Protein AF-A0A1B1AD50-F1 (afdb_monomer_lite)

Radius of gyration: 30.32 Å; chains: 1; bounding box: 80×47×84 Å

Sequence (295 aa):
MTKPLVPLLALLFVAFGATATLSARAQLAPPDAASAQSEPSETRRFRGVYVHGWEARLFVEAGRENEPPSWVSMTSAARASLEQVLPSAFEPGEGFRVVVEFDGRRSPPGRYGHLNAYTHSVLIERLISARLESRPTAFCDAEASVVWRGANDRTYTVSASTTGPTCAHSVALLIVRNASGEIVWTDAMPTAHVMGLNTPATRTPMTAALQEWIGYGARGETTRELPPWPHEQEPPESAGGFEFAPESWINRETYLEMRARAEPMFCYVQGMESLACLVENGNRLEKIGVQAFAG

Foldseek 3Di:
DDDDDDDDDDDDDDDDDDDDPDPDPPPPDPPPPPPPFPDWDPWDKFWFKFKDWLFAGWTDTPVRNVDFTAGEDEDPQQVVVQVVQDDPDDDHGDMWIKGWMATWTKGQQFFDGPVSPGRIHIYGYGTPDIHTPPLPQFFFFAKEWDWAQFPPRWIKIWIWTWGDSGLQAIKIKIFIATPVRDTQDIDIDGLCFFPQSNPDGGRVSNNVSRHVQQVVQRPFAFLLQFADDPDQVDFRADPVRKGWFFDPPDGNVNSVVRSVVRGTKGWGGPGNFKIFIWGDDPRHIDTGTITGHDD

pLDDT: mean 85.09, std 17.62, range [39.47, 98.62]

Organism: NCBI:txid1759059

Structure (mmCIF, N/CA/C/O backbone):
data_AF-A0A1B1AD50-F1
#
_entry.id   AF-A0A1B1AD50-F1
#
loop_
_atom_site.group_PDB
_atom_site.id
_atom_site.type_symbol
_atom_site.label_atom_id
_atom_site.label_alt_id
_atom_site.label_comp_id
_atom_site.label_asym_id
_atom_site.label_entity_id
_atom_site.label_seq_id
_atom_site.pdbx_PDB_ins_code
_atom_site.Cartn_x
_atom_site.Cartn_y
_atom_site.Cartn_z
_atom_site.occupancy
_atom_site.B_iso_or_equiv
_atom_site.auth_seq_id
_atom_site.auth_comp_id
_atom_site.auth_asym_id
_atom_site.auth_atom_id
_atom_site.pdbx_PDB_model_num
ATOM 1 N N . MET A 1 1 ? 24.959 12.732 52.961 1.00 41.25 1 MET A N 1
ATOM 2 C CA . MET A 1 1 ? 25.513 11.660 53.820 1.00 41.25 1 MET A CA 1
ATOM 3 C C . MET A 1 1 ? 24.465 10.555 53.829 1.00 41.25 1 MET A C 1
ATOM 5 O O . MET A 1 1 ? 23.346 10.877 54.176 1.00 41.25 1 MET A O 1
ATOM 9 N N . THR A 1 2 ? 24.614 9.321 53.359 1.00 48.31 2 THR A N 1
ATOM 10 C CA . THR A 1 2 ? 25.737 8.476 52.918 1.00 48.31 2 THR A CA 1
ATOM 11 C C . THR A 1 2 ? 25.092 7.301 52.155 1.00 48.31 2 THR A C 1
ATOM 13 O O . THR A 1 2 ? 24.105 6.747 52.629 1.00 48.31 2 THR A O 1
ATOM 16 N N . LYS A 1 3 ? 25.613 6.948 50.969 1.00 46.09 3 LYS A N 1
ATOM 17 C CA . LYS A 1 3 ? 25.265 5.723 50.214 1.00 46.09 3 LYS A CA 1
ATOM 18 C C . LYS A 1 3 ? 25.973 4.512 50.847 1.00 46.09 3 LYS A C 1
ATOM 20 O O . LYS A 1 3 ? 27.107 4.700 51.291 1.00 46.09 3 LYS A O 1
ATOM 25 N N . PRO A 1 4 ? 25.424 3.284 50.804 1.00 61.50 4 PRO A N 1
ATOM 26 C CA . PRO A 1 4 ? 26.225 2.089 51.017 1.00 61.50 4 PRO A CA 1
ATOM 27 C C . PRO A 1 4 ? 26.794 1.560 49.690 1.00 61.50 4 PRO A C 1
ATOM 29 O O . PRO A 1 4 ? 26.110 1.498 48.668 1.00 61.50 4 PRO A O 1
ATOM 32 N N . LEU A 1 5 ? 28.083 1.219 49.744 1.00 51.59 5 LEU A N 1
ATOM 33 C CA . LEU A 1 5 ? 28.846 0.489 48.737 1.00 51.59 5 LEU A CA 1
ATOM 34 C C . LEU A 1 5 ? 28.440 -0.994 48.720 1.00 51.59 5 LEU A C 1
ATOM 36 O O . LEU A 1 5 ? 28.234 -1.593 49.773 1.00 51.59 5 LEU A O 1
ATOM 40 N N . VAL A 1 6 ? 28.437 -1.596 47.530 1.00 48.47 6 VAL A N 1
ATOM 41 C CA . VAL A 1 6 ? 28.450 -3.054 47.323 1.00 48.47 6 VAL A CA 1
ATOM 42 C C . VAL A 1 6 ? 29.882 -3.464 46.942 1.00 48.47 6 VAL A C 1
ATOM 44 O O . VAL A 1 6 ? 30.502 -2.749 46.149 1.00 48.47 6 VAL A O 1
ATOM 47 N N . PRO A 1 7 ? 30.445 -4.557 47.497 1.00 59.84 7 PRO A N 1
ATOM 48 C CA . PRO A 1 7 ? 31.838 -4.917 47.277 1.00 59.84 7 PRO A CA 1
ATOM 49 C C . PRO A 1 7 ? 32.055 -5.725 45.990 1.00 59.84 7 PRO A C 1
ATOM 51 O O . PRO A 1 7 ? 31.232 -6.538 45.573 1.00 59.84 7 PRO A O 1
ATOM 54 N N . LEU A 1 8 ? 33.230 -5.484 45.411 1.00 46.00 8 LEU A N 1
ATOM 55 C CA . LEU A 1 8 ? 33.879 -6.210 44.324 1.00 46.00 8 LEU A CA 1
ATOM 56 C C . LEU A 1 8 ? 34.185 -7.655 44.764 1.00 46.00 8 LEU A C 1
ATOM 58 O O . LEU A 1 8 ? 34.897 -7.852 45.749 1.00 46.00 8 LEU A O 1
ATOM 62 N N . LEU A 1 9 ? 33.706 -8.656 44.022 1.00 43.72 9 LEU A N 1
ATOM 63 C CA . LEU A 1 9 ? 34.144 -10.044 44.179 1.00 43.72 9 LEU A CA 1
ATOM 64 C C . LEU A 1 9 ? 35.190 -10.356 43.099 1.00 43.72 9 LEU A C 1
ATOM 66 O O . LEU A 1 9 ? 34.876 -10.424 41.913 1.00 43.72 9 LEU A O 1
ATOM 70 N N . ALA A 1 10 ? 36.442 -10.513 43.526 1.00 44.72 10 ALA A N 1
ATOM 71 C CA . ALA A 1 10 ? 37.531 -11.038 42.715 1.00 44.72 10 ALA A CA 1
ATOM 72 C C . ALA A 1 10 ? 37.436 -12.570 42.679 1.00 44.72 10 ALA A C 1
ATOM 74 O O . ALA A 1 10 ? 37.380 -13.206 43.732 1.00 44.72 10 ALA A O 1
ATOM 75 N N . LEU A 1 11 ? 37.436 -13.161 41.483 1.00 45.34 11 LEU A N 1
ATOM 76 C CA . LEU A 1 11 ? 37.479 -14.610 41.301 1.00 45.34 11 LEU A CA 1
ATOM 77 C C . LEU A 1 11 ? 38.789 -15.014 40.624 1.00 45.34 11 LEU A C 1
ATOM 79 O O . LEU A 1 11 ? 39.179 -14.478 39.588 1.00 45.34 11 LEU A O 1
ATOM 83 N N . LEU A 1 12 ? 39.464 -15.934 41.311 1.00 45.41 12 LEU A N 1
ATOM 84 C CA . LEU A 1 12 ? 40.770 -16.508 41.028 1.00 45.41 12 LEU A CA 1
ATOM 85 C C . LEU A 1 12 ? 40.838 -17.193 39.658 1.00 45.41 12 LEU A C 1
ATOM 87 O O . LEU A 1 12 ? 39.971 -17.983 39.289 1.00 45.41 12 LEU A O 1
ATOM 91 N N . PHE A 1 13 ? 41.968 -16.971 38.989 1.00 39.47 13 PHE A N 1
ATOM 92 C CA . PHE A 1 13 ? 42.495 -17.806 37.917 1.00 39.47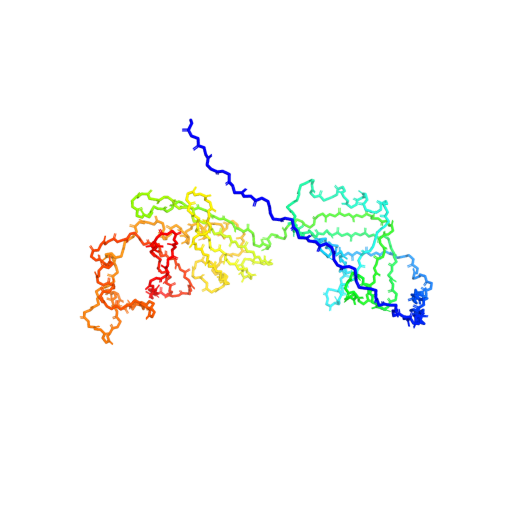 13 PHE A CA 1
ATOM 93 C C . PHE A 1 13 ? 42.858 -19.201 38.449 1.00 39.47 13 PHE A C 1
ATOM 95 O O . PHE A 1 13 ? 43.683 -19.325 39.353 1.00 39.47 13 PHE A O 1
ATOM 102 N N . VAL A 1 14 ? 42.317 -20.248 37.825 1.00 49.88 14 VAL A N 1
ATOM 103 C CA . VAL A 1 14 ? 42.870 -21.606 37.888 1.00 49.88 14 VAL A CA 1
ATOM 104 C C . VAL A 1 14 ? 43.243 -22.013 36.469 1.00 49.88 14 VAL A C 1
ATOM 106 O O . VAL A 1 14 ? 42.391 -22.138 35.593 1.00 49.88 14 VAL A O 1
ATOM 109 N N . ALA A 1 15 ? 44.544 -22.185 36.253 1.00 47.56 15 ALA A N 1
ATOM 110 C CA . ALA A 1 15 ? 45.114 -22.742 35.041 1.00 47.56 15 ALA A CA 1
ATOM 111 C C . ALA A 1 15 ? 45.009 -24.273 35.085 1.00 47.56 15 ALA A C 1
ATOM 113 O O . ALA A 1 15 ? 45.538 -24.901 35.999 1.00 47.56 15 ALA A O 1
ATOM 114 N N . PHE A 1 16 ? 44.383 -24.870 34.072 1.00 45.28 16 PHE A N 1
ATOM 115 C CA . PHE A 1 16 ? 44.577 -26.277 33.735 1.00 45.28 16 PHE A CA 1
ATOM 116 C C . PHE A 1 16 ? 44.964 -26.378 32.265 1.00 45.28 16 PHE A C 1
ATOM 118 O O . PHE A 1 16 ? 44.212 -25.994 31.371 1.00 45.28 16 PHE A O 1
ATOM 125 N N . GLY A 1 17 ? 46.185 -26.861 32.045 1.00 48.12 17 GLY A N 1
ATOM 126 C CA . GLY A 1 17 ? 46.698 -27.209 30.735 1.00 48.12 17 GLY A CA 1
ATOM 127 C C . GLY A 1 17 ? 46.103 -28.525 30.249 1.00 48.12 17 GLY A C 1
ATOM 128 O O . GLY A 1 17 ? 46.042 -29.504 30.988 1.00 48.12 17 GLY A O 1
ATOM 129 N N . ALA A 1 18 ? 45.722 -28.545 28.977 1.00 44.97 18 ALA A N 1
ATOM 130 C CA . ALA A 1 18 ? 45.551 -29.759 28.201 1.00 44.97 18 ALA A CA 1
ATOM 131 C C . ALA A 1 18 ? 46.117 -29.495 26.800 1.00 44.97 18 ALA A C 1
ATOM 133 O O . ALA A 1 18 ? 45.541 -28.771 25.991 1.00 44.97 18 ALA A O 1
ATOM 134 N N . THR A 1 19 ? 47.299 -30.044 26.544 1.00 47.81 19 THR A N 1
ATOM 135 C CA . THR A 1 19 ? 47.953 -30.093 25.238 1.00 47.81 19 THR A CA 1
ATOM 136 C C . THR A 1 19 ? 47.237 -31.119 24.362 1.00 47.81 19 THR A C 1
ATOM 138 O O . THR A 1 19 ? 47.515 -32.313 24.432 1.00 47.81 19 THR A O 1
ATOM 141 N N . ALA A 1 20 ? 46.312 -30.653 23.523 1.00 46.50 20 ALA A N 1
ATOM 142 C CA . ALA A 1 20 ? 45.754 -31.438 22.428 1.00 46.50 20 ALA A CA 1
ATOM 143 C C . ALA A 1 20 ? 46.511 -31.110 21.132 1.00 46.50 20 ALA A C 1
ATOM 145 O O . ALA A 1 20 ? 46.364 -30.036 20.551 1.00 46.50 20 ALA A O 1
ATOM 146 N N . THR A 1 21 ? 47.343 -32.044 20.680 1.00 48.22 21 THR A N 1
ATOM 147 C CA . THR A 1 21 ? 47.982 -32.036 19.362 1.00 48.22 21 THR A CA 1
ATOM 148 C C . THR A 1 21 ? 46.946 -32.358 18.282 1.00 48.22 21 THR A C 1
ATOM 150 O O . THR A 1 21 ? 46.746 -33.507 17.896 1.00 48.22 21 THR A O 1
ATOM 153 N N . LEU A 1 22 ? 46.271 -31.325 17.776 1.00 45.56 22 LEU A N 1
ATOM 154 C CA . LEU A 1 22 ? 45.456 -31.407 16.564 1.00 45.56 22 LEU A CA 1
ATOM 155 C C . LEU A 1 22 ? 46.371 -31.371 15.333 1.00 45.56 22 LEU A C 1
ATOM 157 O O . LEU A 1 22 ? 46.899 -30.332 14.945 1.00 45.56 22 LEU A O 1
ATOM 161 N N . SER A 1 23 ? 46.554 -32.541 14.722 1.00 49.69 23 SER A N 1
ATOM 162 C CA . SER A 1 23 ? 47.137 -32.696 13.390 1.00 49.69 23 SER A CA 1
ATOM 163 C C . SER A 1 23 ? 46.163 -32.134 12.350 1.00 49.69 23 SER A C 1
ATOM 165 O O . SER A 1 23 ? 45.283 -32.832 11.846 1.00 49.69 23 SER A O 1
ATOM 167 N N . ALA A 1 24 ? 46.289 -30.842 12.056 1.00 44.38 24 ALA A N 1
ATOM 168 C CA . ALA A 1 24 ? 45.605 -30.206 10.943 1.00 44.38 24 ALA A CA 1
ATOM 169 C C . ALA A 1 24 ? 46.325 -30.584 9.640 1.00 44.38 24 ALA A C 1
ATOM 171 O O . ALA A 1 24 ? 47.216 -29.879 9.165 1.00 44.38 24 ALA A O 1
ATOM 172 N N . ARG A 1 25 ? 45.925 -31.704 9.026 1.00 42.88 25 ARG A N 1
ATOM 173 C CA . ARG A 1 25 ? 46.043 -31.829 7.570 1.00 42.88 25 ARG A CA 1
ATOM 174 C C . ARG A 1 25 ? 45.131 -30.761 6.980 1.00 42.88 25 ARG A C 1
ATOM 176 O O . ARG A 1 25 ? 43.922 -30.946 6.908 1.00 42.88 25 ARG A O 1
ATOM 183 N N . ALA A 1 26 ? 45.720 -29.637 6.591 1.00 43.50 26 ALA A N 1
ATOM 184 C CA . ALA A 1 26 ? 45.094 -28.704 5.677 1.00 43.50 26 ALA A CA 1
ATOM 185 C C . ALA A 1 26 ? 44.785 -29.471 4.383 1.00 43.50 26 ALA A C 1
ATOM 187 O O . ALA A 1 26 ? 45.655 -29.672 3.536 1.00 43.50 26 ALA A O 1
ATOM 188 N N . GLN A 1 27 ? 43.549 -29.950 4.248 1.00 45.41 27 GLN A N 1
ATOM 189 C CA . GLN A 1 27 ? 42.964 -30.145 2.933 1.00 45.41 27 GLN A CA 1
ATOM 190 C C . GLN A 1 27 ? 42.896 -28.752 2.326 1.00 45.41 27 GLN A C 1
ATOM 192 O O . GLN A 1 27 ? 42.017 -27.958 2.654 1.00 45.41 27 GLN A O 1
ATOM 197 N N . LEU A 1 28 ? 43.902 -28.444 1.507 1.00 39.88 28 LEU A N 1
ATOM 198 C CA . LEU A 1 28 ? 43.820 -27.400 0.503 1.00 39.88 28 LEU A CA 1
ATOM 199 C C . LEU A 1 28 ? 42.453 -27.557 -0.158 1.00 39.88 28 LEU A C 1
ATOM 201 O O . LEU A 1 28 ? 42.190 -28.567 -0.818 1.00 39.88 28 LEU A O 1
ATOM 205 N N . ALA A 1 29 ? 41.572 -26.585 0.085 1.00 45.00 29 ALA A N 1
ATOM 206 C CA . ALA A 1 29 ? 40.421 -26.391 -0.770 1.00 45.00 29 ALA A CA 1
ATOM 207 C C . ALA A 1 29 ? 40.951 -26.386 -2.211 1.00 45.00 29 ALA A C 1
ATOM 209 O O . ALA A 1 29 ? 42.022 -25.806 -2.447 1.00 45.00 29 ALA A O 1
ATOM 210 N N . PRO A 1 30 ? 40.282 -27.073 -3.154 1.00 42.19 30 PRO A N 1
ATOM 211 C CA . PRO A 1 30 ? 40.675 -26.977 -4.547 1.00 42.19 30 PRO A CA 1
ATOM 212 C C . PRO A 1 30 ? 40.775 -25.484 -4.875 1.00 42.19 30 PRO A C 1
ATOM 214 O O . PRO A 1 30 ? 39.875 -24.738 -4.475 1.00 42.19 30 PRO A O 1
ATOM 217 N N . PRO A 1 31 ? 41.881 -25.029 -5.497 1.00 42.09 31 PRO A N 1
ATOM 218 C CA . PRO A 1 31 ? 41.982 -23.644 -5.921 1.00 42.09 31 PRO A CA 1
ATOM 219 C C . PRO A 1 31 ? 40.708 -23.335 -6.683 1.00 42.09 31 PRO A C 1
ATOM 221 O O . PRO A 1 31 ? 40.285 -24.174 -7.487 1.00 42.09 31 PRO A O 1
ATOM 224 N N . ASP A 1 32 ? 40.097 -22.191 -6.365 1.00 42.47 32 ASP A N 1
ATOM 225 C CA . ASP A 1 32 ? 39.001 -21.620 -7.125 1.00 42.47 32 ASP A CA 1
ATOM 226 C C . ASP A 1 32 ? 39.255 -21.950 -8.584 1.00 42.47 32 ASP A C 1
ATOM 228 O O . ASP A 1 32 ? 40.178 -21.424 -9.215 1.00 42.47 32 ASP A O 1
ATOM 232 N N . ALA A 1 33 ? 38.462 -22.887 -9.102 1.00 42.47 33 ALA A N 1
ATOM 233 C CA . ALA A 1 33 ? 38.297 -23.018 -10.519 1.00 42.47 33 ALA A CA 1
ATOM 234 C C . ALA A 1 33 ? 37.575 -21.728 -10.898 1.00 42.47 33 ALA A C 1
ATOM 236 O O . ALA A 1 33 ? 36.352 -21.684 -11.021 1.00 42.47 33 ALA A O 1
ATOM 237 N N . ALA A 1 34 ? 38.361 -20.656 -11.034 1.00 45.94 34 ALA A N 1
ATOM 238 C CA . ALA A 1 34 ? 38.213 -19.689 -12.085 1.00 45.94 34 ALA A CA 1
ATOM 239 C C . ALA A 1 34 ? 37.927 -20.537 -13.313 1.00 45.94 34 ALA A C 1
ATOM 241 O O . ALA A 1 34 ? 38.824 -21.115 -13.928 1.00 45.94 34 ALA A O 1
ATOM 242 N N . SER A 1 35 ? 36.628 -20.738 -13.534 1.00 47.41 35 SER A N 1
ATOM 243 C CA . SER A 1 35 ? 36.071 -21.328 -14.724 1.00 47.41 35 SER A CA 1
ATOM 244 C C . SER A 1 35 ? 36.890 -20.718 -15.840 1.00 47.41 35 SER A C 1
ATOM 246 O O . SER A 1 35 ? 36.921 -19.491 -15.952 1.00 47.41 35 SER A O 1
ATOM 248 N N . ALA A 1 36 ? 37.637 -21.545 -16.567 1.00 47.78 36 ALA A N 1
ATOM 249 C CA . ALA A 1 36 ? 38.305 -21.133 -17.782 1.00 47.78 36 ALA A CA 1
ATOM 250 C C . ALA A 1 36 ? 37.182 -20.687 -18.722 1.00 47.78 36 ALA A C 1
ATOM 252 O O . ALA A 1 36 ? 36.566 -21.484 -19.424 1.00 47.78 36 ALA A O 1
ATOM 253 N N . GLN A 1 37 ? 36.796 -19.422 -18.579 1.00 51.19 37 GLN A N 1
ATOM 254 C CA . GLN A 1 37 ? 35.777 -18.775 -19.365 1.00 51.19 37 GLN A CA 1
ATOM 255 C C . GLN A 1 37 ? 36.415 -18.661 -20.737 1.00 51.19 37 GLN A C 1
ATOM 257 O O . GLN A 1 37 ? 37.397 -17.945 -20.918 1.00 51.19 37 GLN A O 1
ATOM 262 N N . SER A 1 38 ? 35.902 -19.471 -21.659 1.00 54.25 38 SER A N 1
ATOM 263 C CA . SER A 1 38 ? 36.169 -19.395 -23.089 1.00 54.25 38 SER A CA 1
ATOM 264 C C . SER A 1 38 ? 36.270 -17.941 -23.537 1.00 54.25 38 SER A C 1
ATOM 266 O O . SER A 1 38 ? 35.489 -17.106 -23.066 1.00 54.25 38 SER A O 1
ATOM 268 N N . GLU A 1 39 ? 37.233 -17.671 -24.423 1.00 51.78 39 GLU A N 1
ATOM 269 C CA . GLU A 1 39 ? 37.545 -16.325 -24.893 1.00 51.78 39 GLU A CA 1
ATOM 270 C C . GLU A 1 39 ? 36.287 -15.524 -25.266 1.00 51.78 39 GLU A C 1
ATOM 272 O O . GLU A 1 39 ? 35.286 -16.091 -25.720 1.00 51.78 39 GLU A O 1
ATOM 277 N N . PRO A 1 40 ? 36.303 -14.204 -25.037 1.00 52.72 40 PRO A N 1
ATOM 278 C CA . PRO A 1 40 ? 35.100 -13.398 -25.092 1.00 52.72 40 PRO A CA 1
ATOM 279 C C . PRO A 1 40 ? 34.435 -13.429 -26.468 1.00 52.72 40 PRO A C 1
ATOM 281 O O . PRO A 1 40 ? 35.092 -13.258 -27.492 1.00 52.72 40 PRO A O 1
ATOM 284 N N . SER A 1 41 ? 33.104 -13.542 -26.455 1.00 66.94 41 SER A N 1
ATOM 285 C CA . SER A 1 41 ? 32.226 -13.193 -27.572 1.00 66.94 41 SER A CA 1
ATOM 286 C C . SER A 1 41 ? 32.642 -11.849 -28.175 1.00 66.94 41 SER A C 1
ATOM 288 O O . SER A 1 41 ? 32.877 -10.905 -27.417 1.00 66.94 41 SER A O 1
ATOM 290 N N . GLU A 1 42 ? 32.674 -11.747 -29.498 1.00 88.50 42 GLU A N 1
ATOM 291 C CA . GLU A 1 42 ? 32.875 -10.495 -30.231 1.00 88.50 42 GLU A CA 1
ATOM 292 C C . GLU A 1 42 ? 32.038 -9.341 -29.644 1.00 88.50 42 GLU A C 1
ATOM 294 O O . GLU A 1 42 ? 30.880 -9.535 -29.248 1.00 88.50 42 GLU A O 1
ATOM 299 N N . THR A 1 43 ? 32.629 -8.144 -29.553 1.00 95.06 43 THR A N 1
ATOM 300 C CA . THR A 1 43 ? 31.894 -6.952 -29.118 1.00 95.06 43 THR A CA 1
ATOM 301 C C . THR A 1 43 ? 30.770 -6.679 -30.111 1.00 95.06 43 THR A C 1
ATOM 303 O O . THR A 1 43 ? 31.011 -6.491 -31.301 1.00 95.06 43 THR A O 1
ATOM 306 N N . ARG A 1 44 ? 29.530 -6.628 -29.619 1.00 96.12 44 ARG A N 1
ATOM 307 C CA . ARG A 1 44 ? 28.344 -6.334 -30.429 1.00 96.12 44 ARG A CA 1
ATOM 308 C C . ARG A 1 44 ? 27.491 -5.251 -29.794 1.00 96.12 44 ARG A C 1
ATOM 310 O O . ARG A 1 44 ? 27.634 -4.931 -28.613 1.00 96.12 44 ARG A O 1
ATOM 317 N N . ARG A 1 45 ? 26.563 -4.726 -30.588 1.00 97.62 45 ARG A N 1
ATOM 318 C CA . ARG A 1 45 ? 25.562 -3.771 -30.126 1.00 97.62 45 ARG A CA 1
ATOM 319 C C . ARG A 1 45 ? 24.390 -4.480 -29.456 1.00 97.62 45 ARG A C 1
ATOM 321 O O . ARG A 1 45 ? 23.867 -5.461 -29.984 1.00 97.62 45 ARG A O 1
ATOM 328 N N . PHE A 1 46 ? 23.963 -3.942 -28.323 1.00 97.44 46 PHE A N 1
ATOM 329 C CA . PHE A 1 46 ? 22.795 -4.367 -27.565 1.00 97.44 46 PHE A CA 1
ATOM 330 C C . PHE A 1 46 ? 21.838 -3.196 -27.401 1.00 97.44 46 PHE A C 1
ATOM 332 O O . PHE A 1 46 ? 22.258 -2.049 -27.243 1.00 97.44 46 PHE A O 1
ATOM 339 N N . ARG A 1 47 ? 20.544 -3.505 -27.374 1.00 97.50 47 ARG A N 1
ATOM 340 C CA . ARG A 1 47 ? 19.477 -2.572 -27.019 1.00 97.50 47 ARG A CA 1
ATOM 341 C C . ARG A 1 47 ? 18.513 -3.279 -26.083 1.00 97.50 47 ARG A C 1
ATOM 343 O O . ARG A 1 47 ? 18.221 -4.452 -26.300 1.00 97.50 47 ARG A O 1
ATOM 350 N N . GLY A 1 48 ? 18.035 -2.599 -25.048 1.00 94.12 48 GLY A N 1
ATOM 351 C CA . GLY A 1 48 ? 17.127 -3.212 -24.085 1.00 94.12 48 GLY A CA 1
ATOM 352 C C . GLY A 1 48 ? 16.906 -2.372 -22.837 1.00 94.12 48 GLY A C 1
ATOM 353 O O . GLY A 1 48 ? 17.094 -1.155 -22.854 1.00 94.12 48 GLY A O 1
ATOM 354 N N . VAL A 1 49 ? 16.509 -3.034 -21.754 1.00 94.25 49 VAL A N 1
ATOM 355 C CA . VAL A 1 49 ? 16.247 -2.400 -20.459 1.00 94.25 49 VAL A CA 1
ATOM 356 C C . VAL A 1 49 ? 17.297 -2.845 -19.452 1.00 94.25 49 VAL A C 1
ATOM 358 O O . VAL A 1 49 ? 17.403 -4.030 -19.138 1.00 94.25 49 VAL A O 1
ATOM 361 N N . TYR A 1 50 ? 18.055 -1.882 -18.936 1.00 94.25 50 TYR A N 1
ATOM 362 C CA . TYR A 1 50 ? 18.892 -2.049 -17.757 1.00 94.25 50 TYR A CA 1
ATOM 363 C C . TYR A 1 50 ? 18.056 -1.783 -16.505 1.00 94.25 50 TYR A C 1
ATOM 365 O O . TYR A 1 50 ? 17.416 -0.738 -16.395 1.00 94.25 50 TYR A O 1
ATOM 373 N N . VAL A 1 51 ? 18.064 -2.722 -15.565 1.00 90.00 51 VAL A N 1
ATOM 374 C CA . VAL A 1 51 ? 17.409 -2.596 -14.264 1.00 90.00 51 VAL A CA 1
ATOM 375 C C . VAL A 1 51 ? 18.485 -2.504 -13.197 1.00 90.00 51 VAL A C 1
ATOM 377 O O . VAL A 1 51 ? 19.333 -3.394 -13.080 1.00 90.00 51 VAL A O 1
ATOM 380 N N . HIS A 1 52 ? 18.428 -1.437 -12.414 1.00 86.38 52 HIS A N 1
ATOM 381 C CA . HIS A 1 52 ? 19.217 -1.282 -11.205 1.00 86.38 52 HIS A CA 1
ATOM 382 C C . HIS A 1 52 ? 18.299 -1.360 -9.999 1.00 86.38 52 HIS A C 1
ATOM 384 O O . HIS A 1 52 ? 17.242 -0.741 -9.992 1.00 86.38 52 HIS A O 1
ATOM 390 N N . GLY A 1 53 ? 18.718 -2.084 -8.979 1.00 80.69 53 GLY A N 1
ATOM 391 C CA . GLY A 1 53 ? 18.115 -2.084 -7.658 1.00 80.69 53 GLY A CA 1
ATOM 392 C C . GLY A 1 53 ? 19.159 -2.483 -6.626 1.00 80.69 53 GLY A C 1
ATOM 393 O O . GLY A 1 53 ? 20.312 -2.738 -6.976 1.00 80.69 53 GLY A O 1
ATOM 394 N N . TRP A 1 54 ? 18.734 -2.579 -5.366 1.00 73.44 54 TRP A N 1
ATOM 395 C CA . TRP A 1 54 ? 19.595 -2.879 -4.215 1.00 73.44 54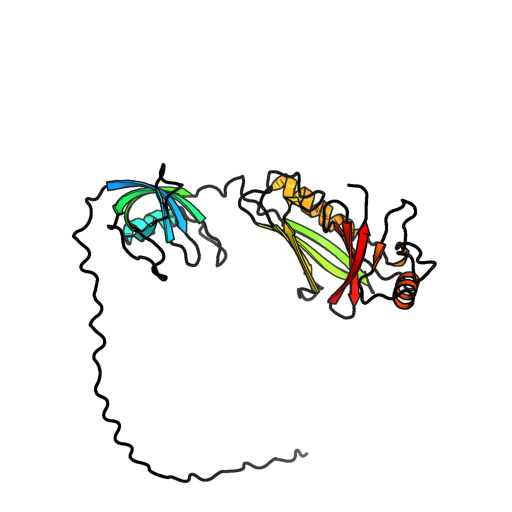 TRP A CA 1
ATOM 396 C C . TRP A 1 54 ? 20.556 -4.062 -4.451 1.00 73.44 54 TRP A C 1
ATOM 398 O O . TRP A 1 54 ? 21.751 -3.963 -4.188 1.00 73.44 54 TRP A O 1
ATOM 408 N N . GLU A 1 55 ? 20.056 -5.151 -5.041 1.00 72.62 55 GLU A N 1
ATOM 409 C CA . GLU A 1 55 ? 20.843 -6.361 -5.348 1.00 72.62 55 GLU A CA 1
ATOM 410 C C . GLU A 1 55 ? 20.794 -6.773 -6.826 1.00 72.62 55 GLU A C 1
ATOM 412 O O . GLU A 1 55 ? 21.434 -7.741 -7.248 1.00 72.62 55 GLU A O 1
ATOM 417 N N . ALA A 1 56 ? 20.054 -6.025 -7.641 1.00 77.81 56 ALA A N 1
ATOM 418 C CA . ALA A 1 56 ? 19.791 -6.366 -9.028 1.00 77.81 56 ALA A CA 1
ATOM 419 C C . ALA A 1 56 ? 20.537 -5.413 -9.967 1.00 77.81 56 ALA A C 1
ATOM 421 O O . ALA A 1 56 ? 20.308 -4.208 -9.970 1.00 77.81 56 ALA A O 1
ATOM 422 N N . ARG A 1 57 ? 21.421 -5.970 -10.799 1.00 90.44 57 ARG A N 1
ATOM 423 C CA . ARG A 1 57 ? 22.023 -5.290 -11.954 1.00 90.44 57 ARG A CA 1
ATOM 424 C C . ARG A 1 57 ? 21.772 -6.154 -13.172 1.00 90.44 57 ARG A C 1
ATOM 426 O O . ARG A 1 57 ? 22.534 -7.082 -13.437 1.00 90.44 57 ARG A O 1
ATOM 433 N N . LEU A 1 58 ? 20.658 -5.901 -13.847 1.00 93.94 58 LEU A N 1
ATOM 434 C CA . LEU A 1 58 ? 20.097 -6.814 -14.839 1.00 93.94 58 LEU A CA 1
ATOM 435 C C . LEU A 1 58 ? 19.901 -6.135 -16.179 1.00 93.94 58 LEU A C 1
ATOM 437 O O . LEU A 1 58 ? 19.655 -4.935 -16.245 1.00 93.94 58 LEU A O 1
ATOM 441 N N . PHE A 1 59 ? 19.986 -6.920 -17.244 1.00 95.44 59 PHE A N 1
ATOM 442 C CA . PHE A 1 59 ? 19.691 -6.475 -18.595 1.00 95.44 59 PHE A CA 1
ATOM 443 C C . PHE A 1 59 ? 18.737 -7.446 -19.282 1.00 95.44 59 PHE A C 1
ATOM 445 O O . PHE A 1 59 ? 18.992 -8.653 -19.330 1.00 95.44 59 PHE A O 1
ATOM 452 N N . VAL A 1 60 ? 17.658 -6.892 -19.830 1.00 94.38 60 VAL A N 1
ATOM 453 C CA . VAL A 1 60 ? 16.707 -7.583 -20.705 1.00 94.38 60 VAL A CA 1
ATOM 454 C C . VAL A 1 60 ? 16.912 -7.050 -22.119 1.00 94.38 60 VAL A C 1
ATOM 456 O O . VAL A 1 60 ? 16.703 -5.861 -22.363 1.00 94.38 60 VAL A O 1
ATOM 459 N N . GLU A 1 61 ? 17.359 -7.911 -23.035 1.00 94.75 61 GLU A N 1
ATOM 460 C CA . GLU A 1 61 ? 17.581 -7.561 -24.444 1.00 94.75 61 GLU A CA 1
ATOM 461 C C . GLU A 1 61 ? 16.230 -7.362 -25.152 1.00 94.75 61 GLU A C 1
ATOM 463 O O . GLU A 1 61 ? 15.306 -8.155 -24.975 1.00 94.75 61 GLU A O 1
ATOM 468 N N . ALA A 1 62 ? 16.109 -6.297 -25.947 1.00 91.62 62 ALA A N 1
ATOM 469 C CA . ALA A 1 62 ? 14.899 -6.003 -26.709 1.00 91.62 62 ALA A CA 1
ATOM 470 C C . ALA A 1 62 ? 14.606 -7.124 -27.719 1.00 91.62 62 ALA A C 1
ATOM 472 O O . ALA A 1 62 ? 15.506 -7.578 -28.428 1.00 91.62 62 ALA A O 1
ATOM 473 N N . GLY A 1 63 ? 13.346 -7.557 -27.788 1.00 89.19 63 GLY A N 1
ATOM 474 C CA . GLY A 1 63 ? 12.913 -8.712 -28.577 1.00 89.19 63 GLY A CA 1
ATOM 475 C C . GLY A 1 63 ? 13.205 -10.069 -27.923 1.00 89.19 63 GLY A C 1
ATOM 476 O O . GLY A 1 63 ? 12.999 -11.101 -28.562 1.00 89.19 63 GLY A O 1
ATOM 477 N N . ARG A 1 64 ? 13.705 -10.091 -26.678 1.00 90.75 64 ARG A N 1
ATOM 478 C CA . ARG A 1 64 ? 13.977 -11.306 -25.884 1.00 90.75 64 ARG A CA 1
ATOM 479 C C . ARG A 1 64 ? 13.384 -11.216 -24.476 1.00 90.75 64 ARG A C 1
ATOM 481 O O . ARG A 1 64 ? 13.943 -11.748 -23.522 1.00 90.75 64 ARG A O 1
ATOM 488 N N . GLU A 1 65 ? 12.242 -10.551 -24.335 1.00 87.12 65 GLU A N 1
ATOM 489 C CA . GLU A 1 65 ? 11.596 -10.266 -23.047 1.00 87.12 65 GLU A CA 1
ATOM 490 C C . GLU A 1 65 ? 11.115 -11.529 -22.311 1.00 87.12 65 GLU A C 1
ATOM 492 O O . GLU A 1 65 ? 10.970 -11.509 -21.093 1.00 87.12 65 GLU A O 1
ATOM 497 N N . ASN A 1 66 ? 10.902 -12.632 -23.037 1.00 82.88 66 ASN A N 1
ATOM 498 C CA . ASN A 1 66 ? 10.502 -13.928 -22.474 1.00 82.88 66 ASN A CA 1
ATOM 499 C C . ASN A 1 66 ? 11.692 -14.795 -22.017 1.00 82.88 66 ASN A C 1
ATOM 501 O O . ASN A 1 66 ? 11.492 -15.920 -21.560 1.00 82.88 66 ASN A O 1
ATOM 505 N N . GLU A 1 67 ? 12.928 -14.317 -22.171 1.00 88.31 67 GLU A N 1
ATOM 506 C CA . GLU A 1 67 ? 14.119 -15.020 -21.698 1.00 88.31 67 GLU A CA 1
ATOM 507 C C . GLU A 1 67 ? 14.563 -14.532 -20.312 1.00 88.31 67 GLU A C 1
ATOM 509 O O . GLU A 1 67 ? 14.318 -13.379 -19.949 1.00 88.31 67 GLU A O 1
ATOM 514 N N . PRO A 1 68 ? 15.274 -15.372 -19.533 1.00 89.69 68 PRO A N 1
ATOM 515 C CA . PRO A 1 68 ? 15.878 -14.930 -18.285 1.00 89.69 68 PRO A CA 1
ATOM 516 C C . PRO A 1 68 ? 16.807 -13.721 -18.501 1.00 89.69 68 PRO A C 1
ATOM 518 O O . PRO A 1 68 ? 17.598 -13.714 -19.454 1.00 89.69 68 PRO A O 1
ATOM 521 N N . PRO A 1 69 ? 16.775 -12.713 -17.609 1.00 93.88 69 PRO A N 1
ATOM 522 C CA . PRO A 1 69 ? 17.648 -11.553 -17.718 1.00 93.88 69 PRO A CA 1
ATOM 523 C C . PRO A 1 69 ? 19.124 -11.949 -17.589 1.00 93.88 69 PRO A C 1
ATOM 525 O O . PRO A 1 69 ? 19.481 -12.946 -16.957 1.00 93.88 69 PRO A O 1
ATOM 528 N N . SER A 1 70 ? 20.003 -11.128 -18.160 1.00 94.94 70 SER A N 1
ATOM 529 C CA . SER A 1 70 ? 21.451 -11.282 -17.994 1.00 94.94 70 SER A CA 1
ATOM 530 C C . SER A 1 70 ? 21.956 -10.442 -16.823 1.00 94.94 70 SER A C 1
ATOM 532 O O . SER A 1 70 ? 21.509 -9.311 -16.629 1.00 94.94 70 SER A O 1
ATOM 534 N N . TRP A 1 71 ? 22.925 -10.967 -16.073 1.00 95.31 71 TRP A N 1
ATOM 535 C CA . TRP A 1 71 ? 23.666 -10.190 -15.078 1.00 95.31 71 TRP A CA 1
ATOM 536 C C . TRP A 1 71 ? 24.507 -9.113 -15.763 1.00 95.31 71 TRP A C 1
ATOM 538 O O . TRP A 1 71 ? 25.134 -9.382 -16.783 1.00 95.31 71 TRP A O 1
ATOM 548 N N . VAL A 1 72 ? 24.575 -7.910 -15.203 1.00 96.00 72 VAL A N 1
ATOM 549 C CA . VAL A 1 72 ? 25.298 -6.794 -15.819 1.00 96.00 72 VAL A CA 1
ATOM 550 C C . VAL A 1 72 ? 26.577 -6.480 -15.063 1.00 96.00 72 VAL A C 1
ATOM 552 O O . VAL A 1 72 ? 26.575 -6.207 -13.862 1.00 96.00 72 VAL A O 1
ATOM 555 N N . SER A 1 73 ? 27.674 -6.432 -15.808 1.00 94.88 73 SER A N 1
ATOM 556 C CA . SER A 1 73 ? 28.893 -5.727 -15.430 1.00 94.88 73 SER A CA 1
ATOM 557 C C . SER A 1 73 ? 29.115 -4.553 -16.385 1.00 94.88 73 SER A C 1
ATOM 559 O O . SER A 1 73 ? 28.524 -4.473 -17.460 1.00 94.88 73 SER A O 1
ATOM 561 N N . MET A 1 74 ? 29.930 -3.585 -15.981 1.00 96.25 74 MET A N 1
ATOM 562 C CA . MET A 1 74 ? 30.185 -2.386 -16.781 1.00 96.25 74 MET A CA 1
ATOM 563 C C . MET A 1 74 ? 31.595 -1.875 -16.532 1.00 96.25 74 MET A C 1
ATOM 565 O O . MET A 1 74 ? 32.106 -1.980 -15.411 1.00 96.25 74 MET A O 1
ATOM 569 N N . THR A 1 75 ? 32.202 -1.298 -17.565 1.00 96.75 75 THR A N 1
ATOM 570 C CA . THR A 1 75 ? 33.443 -0.529 -17.426 1.00 96.75 75 THR A CA 1
ATOM 571 C C . THR A 1 75 ? 33.196 0.728 -16.588 1.00 96.75 75 THR A C 1
ATOM 573 O O . THR A 1 75 ? 32.059 1.178 -16.422 1.00 96.75 75 THR A O 1
ATOM 576 N N . SER A 1 76 ? 34.263 1.325 -16.054 1.00 96.00 76 SER A N 1
ATOM 577 C CA . SER A 1 76 ? 34.172 2.598 -15.325 1.00 96.00 76 SER A CA 1
ATOM 578 C C . SER A 1 76 ? 33.611 3.724 -16.198 1.00 96.00 76 SER A C 1
ATOM 580 O O . SER A 1 76 ? 32.786 4.501 -15.730 1.00 96.00 76 SER A O 1
ATOM 582 N N . ALA A 1 77 ? 33.999 3.774 -17.476 1.00 96.44 77 ALA A N 1
ATOM 583 C CA . ALA A 1 77 ? 33.494 4.758 -18.429 1.00 96.44 77 ALA A CA 1
ATOM 584 C C . ALA A 1 77 ? 31.990 4.583 -18.693 1.00 96.44 77 ALA A C 1
ATOM 586 O O . ALA A 1 77 ? 31.236 5.546 -18.590 1.00 96.44 77 ALA A O 1
ATOM 587 N N . ALA A 1 78 ? 31.534 3.352 -18.962 1.00 96.31 78 ALA A N 1
ATOM 588 C CA . ALA A 1 78 ? 30.112 3.076 -19.157 1.00 96.31 78 ALA A CA 1
ATOM 589 C C . ALA A 1 78 ? 29.282 3.389 -17.903 1.00 96.31 78 ALA A C 1
ATOM 591 O O . ALA A 1 78 ? 28.177 3.916 -18.022 1.00 96.31 78 ALA A O 1
ATOM 592 N N . ARG A 1 79 ? 29.827 3.115 -16.708 1.00 95.62 79 ARG A N 1
ATOM 593 C CA . ARG A 1 79 ? 29.196 3.484 -15.435 1.00 95.62 79 ARG A CA 1
ATOM 594 C C . ARG A 1 79 ? 29.010 4.991 -15.310 1.00 95.62 79 ARG A C 1
ATOM 596 O O . ARG A 1 79 ? 27.892 5.426 -15.070 1.00 95.62 79 ARG A O 1
ATOM 603 N N . ALA A 1 80 ? 30.071 5.765 -15.529 1.00 95.06 80 ALA A N 1
ATOM 604 C CA . ALA A 1 80 ? 30.012 7.221 -15.439 1.00 95.06 80 ALA A CA 1
ATOM 605 C C . ALA A 1 80 ? 28.992 7.817 -16.428 1.00 95.06 80 ALA A C 1
ATOM 607 O O . ALA A 1 80 ? 28.263 8.739 -16.080 1.00 95.06 80 ALA A O 1
ATOM 608 N N . SER A 1 81 ? 28.892 7.270 -17.646 1.00 95.44 81 SER A N 1
ATOM 609 C CA . SER A 1 81 ? 27.863 7.681 -18.613 1.00 95.44 81 SER A CA 1
ATOM 610 C C . SER A 1 81 ? 26.446 7.315 -18.169 1.00 95.44 81 SER A C 1
ATOM 612 O O . SER A 1 81 ? 25.516 8.074 -18.417 1.00 95.44 81 SER A O 1
ATOM 614 N N . LEU A 1 82 ? 26.262 6.162 -17.523 1.00 93.50 82 LEU A N 1
ATOM 615 C CA . LEU A 1 82 ? 24.955 5.740 -17.027 1.00 93.50 82 LEU A CA 1
ATOM 616 C C . LEU A 1 82 ? 24.503 6.606 -15.849 1.00 93.50 82 LEU A C 1
ATOM 618 O O . LEU A 1 82 ? 23.357 7.029 -15.821 1.00 93.50 82 LEU A O 1
ATOM 622 N N . GLU A 1 83 ? 25.403 6.923 -14.917 1.00 91.94 83 GLU A N 1
ATOM 623 C CA . GLU A 1 83 ? 25.124 7.772 -13.749 1.00 91.94 83 GLU A CA 1
ATOM 624 C C . GLU A 1 83 ? 24.615 9.171 -14.130 1.00 91.94 83 GLU A C 1
ATOM 626 O O . GLU A 1 83 ? 23.812 9.741 -13.400 1.00 91.94 83 GLU A O 1
ATOM 631 N N . GLN A 1 84 ? 24.984 9.690 -15.306 1.00 92.62 84 GLN A N 1
ATOM 632 C CA . GLN A 1 84 ? 24.483 10.976 -15.815 1.00 92.62 84 GLN A CA 1
ATOM 633 C C . GLN A 1 84 ? 22.978 10.987 -16.121 1.00 92.62 84 GLN A C 1
ATOM 635 O O . GLN A 1 84 ? 22.392 12.065 -16.206 1.00 92.62 84 GLN A O 1
ATOM 640 N N . VAL A 1 85 ? 22.353 9.821 -16.318 1.00 90.00 85 VAL A N 1
ATOM 641 C CA . VAL A 1 85 ? 20.911 9.718 -16.605 1.00 90.00 85 VAL A CA 1
ATOM 642 C C . VAL A 1 85 ? 20.088 9.278 -15.397 1.00 90.00 85 VAL A C 1
ATOM 644 O O . VAL A 1 85 ? 18.860 9.223 -15.481 1.00 90.00 85 VAL A O 1
ATOM 647 N N . LEU A 1 86 ? 20.750 8.931 -14.293 1.00 86.25 86 LEU A N 1
ATOM 648 C CA . LEU A 1 86 ? 20.088 8.500 -13.071 1.00 86.25 86 LEU A CA 1
ATOM 649 C C . LEU A 1 86 ? 19.675 9.708 -12.224 1.00 86.25 86 LEU A C 1
ATOM 651 O O . LEU A 1 86 ? 20.337 10.746 -12.272 1.00 86.25 86 LEU A O 1
ATOM 655 N N . PRO A 1 87 ? 18.596 9.598 -11.430 1.00 78.81 87 PRO A N 1
ATOM 656 C CA . PRO A 1 87 ? 18.255 10.619 -10.447 1.00 78.81 87 PRO A CA 1
ATOM 657 C C . PRO A 1 87 ? 19.415 10.854 -9.467 1.00 78.81 87 PRO A C 1
ATOM 659 O O . PRO A 1 87 ? 20.035 9.906 -8.989 1.00 78.81 87 PRO A O 1
ATOM 662 N N . SER A 1 88 ? 19.687 12.119 -9.139 1.00 73.81 88 SER A N 1
ATOM 663 C CA . SER A 1 88 ? 20.740 12.513 -8.189 1.00 73.81 88 SER A CA 1
ATOM 664 C C . SER A 1 88 ? 20.405 12.197 -6.726 1.00 73.81 88 SER A C 1
ATOM 666 O O . SER A 1 88 ? 21.302 12.189 -5.886 1.00 73.81 88 SER A O 1
ATOM 668 N N . ALA A 1 89 ? 19.132 11.931 -6.425 1.00 63.19 89 ALA A N 1
ATOM 669 C CA . ALA A 1 89 ? 18.640 11.469 -5.134 1.00 63.19 89 ALA A CA 1
ATOM 670 C C . ALA A 1 89 ? 17.718 10.263 -5.356 1.00 63.19 89 ALA A C 1
ATOM 672 O O . ALA A 1 89 ? 16.847 10.310 -6.227 1.00 63.19 89 ALA A O 1
ATOM 673 N N . PHE A 1 90 ? 17.923 9.199 -4.584 1.00 66.19 90 PHE A N 1
ATOM 674 C CA . PHE A 1 90 ? 17.065 8.017 -4.556 1.00 66.19 90 PHE A CA 1
ATOM 675 C C . PHE A 1 90 ? 17.017 7.470 -3.129 1.00 66.19 90 PHE A C 1
ATOM 677 O O . PHE A 1 90 ? 18.018 7.524 -2.407 1.00 66.19 90 PHE A O 1
ATOM 684 N N . GLU A 1 91 ? 15.861 6.955 -2.723 1.00 59.06 91 GLU A N 1
ATOM 685 C CA . GLU A 1 91 ? 15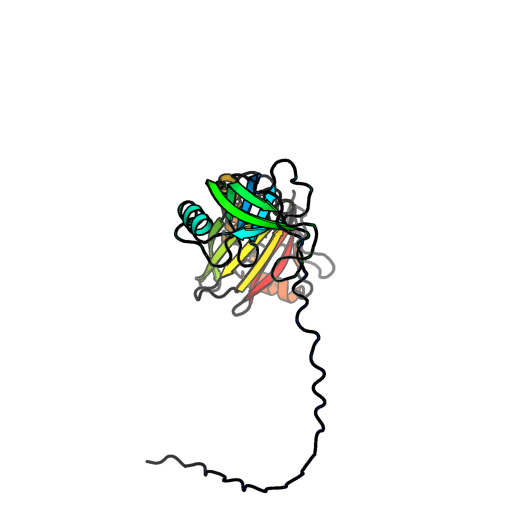.733 6.276 -1.435 1.00 59.06 91 GLU A CA 1
ATOM 686 C C . GLU A 1 91 ? 16.439 4.909 -1.501 1.00 59.06 91 GLU A C 1
ATOM 688 O O . GLU A 1 91 ? 16.346 4.216 -2.524 1.00 59.06 91 GLU A O 1
ATOM 693 N N . PRO A 1 92 ? 17.154 4.476 -0.445 1.00 52.38 92 PRO A N 1
ATOM 694 C CA . PRO A 1 92 ? 17.744 3.142 -0.392 1.00 52.38 92 PRO A CA 1
ATOM 695 C C . PRO A 1 92 ? 16.702 2.059 -0.714 1.00 52.38 92 PRO A C 1
ATOM 697 O O . PRO A 1 92 ? 15.757 1.847 0.039 1.00 52.38 92 PRO A O 1
ATOM 700 N N . GLY A 1 93 ? 16.878 1.371 -1.846 1.00 55.97 93 GLY A N 1
ATOM 701 C CA . GLY A 1 93 ? 15.962 0.323 -2.310 1.00 55.97 93 GLY A CA 1
ATOM 702 C C . GLY A 1 93 ? 15.080 0.703 -3.502 1.00 55.97 93 GLY A C 1
ATOM 703 O O . GLY A 1 93 ? 14.503 -0.197 -4.114 1.00 55.97 93 GLY A O 1
ATOM 704 N N . GLU A 1 94 ? 15.019 1.975 -3.905 1.00 65.88 94 GLU A N 1
ATOM 705 C CA . GLU A 1 94 ? 14.351 2.351 -5.154 1.00 65.88 94 GLU A CA 1
ATOM 706 C C . GLU A 1 94 ? 15.125 1.805 -6.362 1.00 65.88 94 GLU A C 1
ATOM 708 O O . GLU A 1 94 ? 16.265 2.182 -6.639 1.00 65.88 94 GLU A O 1
ATOM 713 N N . GLY A 1 95 ? 14.495 0.882 -7.090 1.00 72.00 95 GLY A N 1
ATOM 714 C CA . GLY A 1 95 ? 15.007 0.408 -8.367 1.00 72.00 95 GLY A CA 1
ATOM 715 C C . GLY A 1 95 ? 14.624 1.343 -9.512 1.00 72.00 95 GLY A C 1
ATOM 716 O O . GLY A 1 95 ? 13.555 1.950 -9.505 1.00 72.00 95 GLY A O 1
ATOM 717 N N . PHE A 1 96 ? 15.464 1.427 -10.538 1.00 82.44 96 PHE A N 1
ATOM 718 C CA . PHE A 1 96 ? 15.163 2.170 -11.758 1.00 82.44 96 PHE A CA 1
ATOM 719 C C . PHE A 1 96 ? 15.386 1.320 -13.001 1.00 82.44 96 PHE A C 1
ATOM 721 O O . PHE A 1 96 ? 16.224 0.415 -13.047 1.00 82.44 96 PHE A O 1
ATOM 728 N N . ARG A 1 97 ? 14.609 1.640 -14.034 1.00 87.81 97 ARG A N 1
ATOM 729 C CA . ARG A 1 97 ? 14.698 1.030 -15.355 1.00 87.81 97 ARG A CA 1
ATOM 730 C C . ARG A 1 97 ? 15.228 2.076 -16.321 1.00 87.81 97 ARG A C 1
ATOM 732 O O . ARG A 1 97 ? 14.749 3.206 -16.358 1.00 87.81 97 ARG A O 1
ATOM 739 N N . VAL A 1 98 ? 16.242 1.715 -17.088 1.00 92.00 98 VAL A N 1
ATOM 740 C CA . VAL A 1 98 ? 16.870 2.587 -18.078 1.00 92.00 98 VAL A CA 1
ATOM 741 C C . VAL A 1 98 ? 16.798 1.877 -19.411 1.00 92.00 98 VAL A C 1
ATOM 743 O O . VAL A 1 98 ? 17.306 0.765 -19.557 1.00 92.00 98 VAL A O 1
ATOM 746 N N . VAL A 1 99 ? 16.180 2.515 -20.398 1.00 94.50 99 VAL A N 1
ATOM 747 C CA . VAL A 1 99 ? 16.292 2.055 -21.779 1.00 94.50 99 VAL A CA 1
ATOM 748 C C . VAL A 1 99 ? 17.698 2.405 -22.240 1.00 94.50 99 VAL A C 1
ATOM 750 O O . VAL A 1 99 ? 18.062 3.582 -22.275 1.00 94.50 99 VAL A O 1
ATOM 753 N N . VAL A 1 100 ? 18.493 1.387 -22.553 1.00 96.94 100 VAL A N 1
ATOM 754 C CA . VAL A 1 100 ? 19.903 1.536 -22.919 1.00 96.94 100 VAL A CA 1
ATOM 755 C C . VAL A 1 100 ? 20.178 0.948 -24.294 1.00 96.94 100 VAL A C 1
ATOM 757 O O . VAL A 1 100 ? 19.609 -0.072 -24.693 1.00 96.94 100 VAL A O 1
ATOM 760 N N . GLU A 1 101 ? 21.107 1.580 -24.996 1.00 98.25 101 GLU A N 1
ATOM 761 C CA . GLU A 1 101 ? 21.811 1.017 -26.139 1.00 98.25 101 GLU A CA 1
ATOM 762 C C . GLU A 1 101 ? 23.309 1.071 -25.829 1.00 98.25 101 GLU A C 1
ATOM 764 O O . GLU A 1 101 ? 23.823 2.120 -25.429 1.00 98.25 101 GLU A O 1
ATOM 769 N N . PHE A 1 102 ? 24.023 -0.044 -25.983 1.00 98.06 102 PHE A N 1
ATOM 770 C CA . PHE A 1 102 ? 25.462 -0.101 -25.705 1.00 98.06 102 PHE A CA 1
ATOM 771 C C . PHE A 1 102 ? 26.221 -1.074 -26.612 1.00 98.06 102 PHE A C 1
ATOM 773 O O . PHE A 1 102 ? 25.641 -2.001 -27.173 1.00 98.06 102 PHE A O 1
ATOM 780 N N . ASP A 1 103 ? 27.535 -0.878 -26.716 1.00 98.25 103 ASP A N 1
ATOM 781 C CA . ASP A 1 103 ? 28.462 -1.918 -27.164 1.00 98.25 103 ASP A CA 1
ATOM 782 C C . ASP A 1 103 ? 28.945 -2.722 -25.972 1.00 98.25 103 ASP A C 1
ATOM 784 O O . ASP A 1 103 ? 29.298 -2.162 -24.925 1.00 98.25 103 ASP A O 1
ATOM 788 N N . GLY A 1 104 ? 28.973 -4.037 -26.133 1.00 96.88 104 GLY A N 1
ATOM 789 C CA . GLY A 1 104 ? 29.392 -4.923 -25.070 1.00 96.88 104 GLY A CA 1
ATOM 790 C C . GLY A 1 104 ? 29.657 -6.340 -25.531 1.00 96.88 104 GLY A C 1
ATOM 791 O O . GLY A 1 104 ? 29.658 -6.646 -26.723 1.00 96.88 104 GLY A O 1
ATOM 792 N N . ARG A 1 105 ? 29.841 -7.223 -24.557 1.00 96.00 105 ARG A N 1
ATOM 793 C CA . ARG A 1 105 ? 30.070 -8.656 -24.769 1.00 96.00 105 ARG A CA 1
ATOM 794 C C . ARG A 1 105 ? 29.108 -9.455 -23.906 1.00 96.00 105 ARG A C 1
ATOM 796 O O . ARG A 1 105 ? 28.846 -9.067 -22.769 1.00 96.00 105 ARG A O 1
ATOM 803 N N . ARG A 1 106 ? 28.581 -10.563 -24.431 1.00 94.94 106 ARG A N 1
ATOM 804 C CA . ARG A 1 106 ? 27.703 -11.477 -23.686 1.00 94.94 106 ARG A CA 1
ATOM 805 C C . ARG A 1 106 ? 28.461 -12.761 -23.413 1.00 94.94 106 ARG A C 1
ATOM 807 O O . ARG A 1 106 ? 28.982 -13.384 -24.330 1.00 94.94 106 ARG A O 1
ATOM 814 N N . SER A 1 107 ? 28.484 -13.183 -22.162 1.00 94.19 107 SER A N 1
ATOM 815 C CA . SER A 1 107 ? 29.113 -14.441 -21.811 1.00 94.19 107 SER A CA 1
ATOM 816 C C . SER A 1 107 ? 28.380 -15.631 -22.449 1.00 94.19 107 SER A C 1
ATOM 818 O O . SER A 1 107 ? 27.160 -15.579 -22.668 1.00 94.19 107 SER A O 1
ATOM 820 N N . PRO A 1 108 ? 29.080 -16.753 -22.661 1.00 92.62 108 PRO A N 1
ATOM 821 C CA . PRO A 1 108 ? 28.435 -18.050 -22.826 1.00 92.62 108 PRO A CA 1
ATOM 822 C C . PRO A 1 108 ? 27.477 -18.369 -21.659 1.00 92.62 108 PRO A C 1
ATOM 824 O O . PRO A 1 108 ? 27.544 -17.709 -20.612 1.00 92.62 108 PRO A O 1
ATOM 827 N N . PRO A 1 109 ? 26.582 -19.364 -21.814 1.00 93.81 109 PRO A N 1
ATOM 828 C CA . PRO A 1 109 ? 25.780 -19.873 -20.706 1.00 93.81 109 PRO A CA 1
ATOM 829 C C . PRO A 1 109 ? 26.658 -20.329 -19.528 1.00 93.81 109 PRO A C 1
ATOM 831 O O . PRO A 1 109 ? 27.665 -21.006 -19.723 1.00 93.81 109 PRO A O 1
ATOM 834 N N . GLY A 1 110 ? 26.264 -19.984 -18.306 1.00 93.31 110 GLY A N 1
ATOM 835 C CA . GLY A 1 110 ? 27.008 -20.249 -17.079 1.00 93.31 110 GLY A CA 1
ATOM 836 C C . GLY A 1 110 ? 26.210 -19.862 -15.834 1.00 93.31 110 GLY A C 1
ATOM 837 O O . GLY A 1 110 ? 24.981 -19.886 -15.844 1.00 93.31 110 GLY A O 1
ATOM 838 N N . ARG A 1 111 ? 26.907 -19.521 -14.748 1.00 92.62 111 ARG A N 1
ATOM 839 C CA . ARG A 1 111 ? 26.308 -18.991 -13.517 1.00 92.62 111 ARG A CA 1
ATOM 840 C C . ARG A 1 111 ? 26.981 -17.674 -13.159 1.00 92.62 111 ARG A C 1
ATOM 842 O O . ARG A 1 111 ? 28.196 -17.633 -12.991 1.00 92.62 111 ARG A O 1
ATOM 849 N N . TYR A 1 112 ? 26.189 -16.610 -13.072 1.00 91.00 112 TYR A N 1
ATOM 850 C CA . TYR A 1 112 ? 26.672 -15.248 -12.847 1.00 91.00 112 TYR A CA 1
ATOM 851 C C . TYR A 1 112 ? 25.892 -14.545 -11.729 1.00 91.00 112 TYR A C 1
ATOM 853 O O . TYR A 1 112 ? 24.801 -14.975 -11.344 1.00 91.00 112 TYR A O 1
ATOM 861 N N . GLY A 1 113 ? 26.451 -13.432 -11.240 1.00 87.88 113 GLY A N 1
ATOM 862 C CA . GLY A 1 113 ? 25.894 -12.608 -10.162 1.00 87.88 113 GLY A CA 1
ATOM 863 C C . GLY A 1 113 ? 26.190 -13.140 -8.757 1.00 87.88 113 GLY A C 1
ATOM 864 O O . GLY A 1 113 ? 26.700 -14.243 -8.592 1.00 87.88 113 GLY A O 1
ATOM 865 N N . HIS A 1 114 ? 25.852 -12.350 -7.732 1.00 81.38 114 HIS A N 1
ATOM 866 C CA . HIS A 1 114 ? 26.159 -12.668 -6.326 1.00 81.38 114 HIS A CA 1
ATOM 867 C C . HIS A 1 114 ? 25.554 -13.999 -5.847 1.00 81.38 114 HIS A C 1
ATOM 869 O O . HIS A 1 114 ? 26.143 -14.669 -5.006 1.00 81.38 114 HIS A O 1
ATOM 875 N N . LEU A 1 115 ? 24.409 -14.396 -6.412 1.00 88.31 115 LEU A N 1
ATOM 876 C CA . LEU A 1 115 ? 23.693 -15.628 -6.064 1.00 88.31 115 LEU A CA 1
ATOM 877 C C . LEU A 1 115 ? 23.815 -16.732 -7.125 1.00 88.31 115 LEU A C 1
ATOM 879 O O . LEU A 1 115 ? 23.095 -17.725 -7.047 1.00 88.31 115 LEU A O 1
ATOM 883 N N . ASN A 1 116 ? 24.682 -16.579 -8.137 1.00 90.19 116 ASN A N 1
ATOM 884 C CA . ASN A 1 116 ? 24.820 -17.553 -9.231 1.00 90.19 116 ASN A CA 1
ATOM 885 C C . ASN A 1 116 ? 23.488 -17.883 -9.946 1.00 90.19 116 ASN A C 1
ATOM 887 O O . ASN A 1 116 ? 23.295 -19.001 -10.432 1.00 90.19 116 ASN A O 1
ATOM 891 N N . ALA A 1 117 ? 22.567 -16.914 -9.982 1.00 89.50 117 ALA A N 1
ATOM 892 C CA . ALA A 1 117 ? 21.190 -17.083 -10.445 1.00 89.50 117 ALA A CA 1
ATOM 893 C C . ALA A 1 117 ? 21.004 -16.807 -11.948 1.00 89.50 117 ALA A C 1
ATOM 895 O O . ALA A 1 117 ? 19.964 -17.145 -12.506 1.00 89.50 117 ALA A O 1
ATOM 896 N N . TYR A 1 118 ? 21.994 -16.201 -12.611 1.00 90.06 118 TYR A N 1
ATOM 897 C CA . TYR A 1 118 ? 21.867 -15.767 -14.004 1.00 90.06 118 TYR A CA 1
ATOM 898 C C . TYR A 1 118 ? 22.621 -16.693 -14.949 1.00 90.06 118 TYR A C 1
ATOM 900 O O . TYR A 1 118 ? 23.795 -16.988 -14.725 1.00 90.06 118 TYR A O 1
ATOM 908 N N . THR A 1 119 ? 21.956 -17.096 -16.033 1.00 94.00 119 THR A N 1
ATOM 909 C CA . THR A 1 119 ? 22.537 -17.960 -17.070 1.00 94.00 119 THR A CA 1
ATOM 910 C C . THR A 1 119 ? 23.575 -17.235 -17.918 1.00 94.00 119 THR A C 1
ATOM 912 O O . THR A 1 119 ? 24.495 -17.859 -18.425 1.00 94.00 119 THR A O 1
ATOM 915 N N . HIS A 1 120 ? 23.462 -15.917 -18.067 1.00 94.81 120 HIS A N 1
ATOM 916 C CA . HIS A 1 120 ? 24.400 -15.108 -18.838 1.00 94.81 120 HIS A CA 1
ATOM 917 C C . HIS A 1 120 ? 24.816 -13.870 -18.051 1.00 94.81 120 HIS A C 1
ATOM 919 O O . HIS A 1 120 ? 24.053 -13.360 -17.227 1.00 94.81 120 HIS A O 1
ATOM 925 N N . SER A 1 121 ? 25.997 -13.345 -18.365 1.00 95.12 121 SER A N 1
ATOM 926 C CA . SER A 1 121 ? 26.378 -11.976 -18.041 1.00 95.12 121 SER A CA 1
ATOM 927 C C . SER A 1 121 ? 26.594 -11.153 -19.308 1.00 95.12 121 SER A C 1
ATOM 929 O O . SER A 1 121 ? 26.941 -11.684 -20.363 1.00 95.12 121 SER A O 1
ATOM 931 N N . VAL A 1 122 ? 26.362 -9.850 -19.214 1.00 96.19 122 VAL A N 1
ATOM 932 C CA . VAL A 1 122 ? 26.677 -8.874 -20.251 1.00 96.19 122 VAL A CA 1
ATOM 933 C C . VAL A 1 122 ? 27.595 -7.820 -19.651 1.00 96.19 122 VAL A C 1
ATOM 935 O O . VAL A 1 122 ? 27.277 -7.224 -18.622 1.00 96.19 122 VAL A O 1
ATOM 938 N N . LEU A 1 123 ? 28.734 -7.601 -20.303 1.00 96.44 123 LEU A N 1
ATOM 939 C CA . LEU A 1 123 ? 29.643 -6.504 -20.004 1.00 96.44 123 LEU A CA 1
ATOM 940 C C . LEU A 1 123 ? 29.297 -5.317 -20.899 1.00 96.44 123 LEU A C 1
ATOM 942 O O . LEU A 1 123 ? 29.452 -5.400 -22.116 1.00 96.44 123 LEU A O 1
ATOM 946 N N . ILE A 1 124 ? 28.880 -4.209 -20.292 1.00 97.19 124 ILE A N 1
ATOM 947 C CA . ILE A 1 124 ? 28.696 -2.926 -20.971 1.00 97.19 124 ILE A CA 1
ATOM 948 C C . ILE A 1 124 ? 30.064 -2.248 -21.096 1.00 97.19 124 ILE A C 1
ATOM 950 O O . ILE A 1 124 ? 30.643 -1.805 -20.100 1.00 97.19 124 ILE A O 1
ATOM 954 N N . GLU A 1 125 ? 30.588 -2.167 -22.317 1.00 97.19 125 GLU A N 1
ATOM 955 C CA . GLU A 1 125 ? 31.898 -1.571 -22.595 1.00 97.19 125 GLU A CA 1
ATOM 956 C C . GLU A 1 125 ? 31.780 -0.084 -22.904 1.00 97.19 125 GLU A C 1
ATOM 958 O O . GLU A 1 125 ? 32.534 0.721 -22.351 1.00 97.19 125 GLU A O 1
ATOM 963 N N . ARG A 1 126 ? 30.796 0.274 -23.737 1.00 97.56 126 ARG A N 1
ATOM 964 C CA . ARG A 1 126 ? 30.516 1.651 -24.144 1.00 97.56 126 ARG A CA 1
ATOM 965 C C . ARG A 1 126 ? 29.016 1.895 -24.233 1.00 97.56 126 ARG A C 1
ATOM 967 O O . ARG A 1 126 ? 28.340 1.312 -25.076 1.00 97.56 126 ARG A O 1
ATOM 974 N N . LEU A 1 127 ? 28.512 2.798 -23.401 1.00 97.75 127 LEU A N 1
ATOM 975 C CA . LEU A 1 127 ? 27.128 3.260 -23.464 1.00 97.75 127 LEU A CA 1
ATOM 976 C C . LEU A 1 127 ? 26.962 4.215 -24.656 1.00 97.75 127 LEU A C 1
ATOM 978 O O . LEU A 1 127 ? 27.744 5.150 -24.809 1.00 97.75 127 LEU A O 1
ATOM 982 N N . ILE A 1 128 ? 25.979 3.961 -25.518 1.00 97.88 128 ILE A N 1
ATOM 983 C CA . ILE A 1 128 ? 25.696 4.779 -26.712 1.00 97.88 128 ILE A CA 1
ATOM 984 C C . ILE A 1 128 ? 24.559 5.738 -26.410 1.00 97.88 128 ILE A C 1
ATOM 986 O O . ILE A 1 128 ? 24.632 6.923 -26.719 1.00 97.88 128 ILE A O 1
ATOM 990 N N . SER A 1 129 ? 23.501 5.207 -25.805 1.00 97.19 129 SER A N 1
ATOM 991 C CA . SER A 1 129 ? 22.373 5.986 -25.337 1.00 97.19 129 SER A CA 1
ATOM 992 C C . SER A 1 129 ? 21.834 5.372 -24.057 1.00 97.19 129 SER A C 1
ATOM 994 O O . SER A 1 129 ? 21.871 4.156 -23.848 1.00 97.19 129 SER A O 1
ATOM 996 N N . ALA A 1 130 ? 21.348 6.237 -23.183 1.00 95.62 130 ALA A N 1
ATOM 997 C CA . ALA A 1 130 ? 20.615 5.845 -22.005 1.00 95.62 130 ALA A CA 1
ATOM 998 C C . ALA A 1 130 ? 19.520 6.870 -21.779 1.00 95.62 130 ALA A C 1
ATOM 1000 O O . ALA A 1 130 ? 19.729 8.077 -21.896 1.00 95.62 130 ALA A O 1
ATOM 1001 N N . ARG A 1 131 ? 18.329 6.374 -21.491 1.00 92.81 131 ARG A N 1
ATOM 1002 C CA . ARG A 1 131 ? 17.198 7.201 -21.119 1.00 92.81 131 ARG A CA 1
ATOM 1003 C C . ARG A 1 131 ? 16.536 6.518 -19.952 1.00 92.81 131 ARG A C 1
ATOM 1005 O O . ARG A 1 131 ? 16.139 5.358 -20.081 1.00 92.81 131 ARG A O 1
ATOM 1012 N N . LEU A 1 132 ? 16.423 7.232 -18.835 1.00 88.44 132 LEU A N 1
ATOM 1013 C CA . LEU A 1 132 ? 15.581 6.785 -17.739 1.00 88.44 132 LEU A CA 1
ATOM 1014 C C . LEU A 1 132 ? 14.219 6.447 -18.344 1.00 88.44 132 LEU A C 1
ATOM 1016 O O . LEU A 1 132 ? 13.604 7.279 -19.022 1.00 88.44 132 LEU A O 1
ATOM 1020 N N . GLU A 1 133 ? 13.795 5.196 -18.189 1.00 81.06 133 GLU A N 1
ATOM 1021 C CA . GLU A 1 133 ? 12.415 4.863 -18.466 1.00 81.06 133 GLU A CA 1
ATOM 1022 C C . GLU A 1 133 ? 11.649 5.691 -17.443 1.00 81.06 133 GLU A C 1
ATOM 1024 O O . GLU A 1 133 ? 11.754 5.446 -16.241 1.00 81.06 133 GLU A O 1
ATOM 1029 N N . SER A 1 134 ? 10.992 6.763 -17.905 1.00 62.00 134 SER A N 1
ATOM 1030 C CA . SER A 1 134 ? 10.037 7.506 -17.087 1.00 62.00 134 SER A CA 1
ATOM 1031 C C . SER A 1 134 ? 9.238 6.452 -16.342 1.00 62.00 134 SER A C 1
ATOM 1033 O O . SER A 1 134 ? 8.743 5.561 -17.047 1.00 62.00 134 SER A O 1
ATOM 1035 N N . ARG A 1 135 ? 9.198 6.506 -14.987 1.00 56.31 135 ARG A N 1
ATOM 1036 C CA . ARG A 1 135 ? 8.403 5.581 -14.148 1.00 56.31 135 ARG A CA 1
ATOM 1037 C C . ARG A 1 135 ? 7.186 5.230 -14.984 1.00 56.31 135 ARG A C 1
ATOM 1039 O O . ARG A 1 135 ? 6.520 6.196 -15.384 1.00 56.31 135 ARG A O 1
ATOM 1046 N N . PRO A 1 136 ? 7.000 3.959 -15.403 1.00 53.88 136 PRO A N 1
ATOM 1047 C CA . PRO A 1 136 ? 5.952 3.648 -16.357 1.00 53.88 136 PRO A CA 1
ATOM 1048 C C . PRO A 1 136 ? 4.710 4.370 -15.863 1.00 53.88 136 PRO A C 1
ATOM 1050 O O . PRO A 1 136 ? 4.404 4.258 -14.683 1.00 53.88 136 PRO A O 1
ATOM 1053 N N . THR A 1 137 ? 4.032 5.165 -16.689 1.00 54.69 137 THR A N 1
ATOM 1054 C CA . THR A 1 137 ? 2.784 5.829 -16.261 1.00 54.69 137 THR A CA 1
ATOM 1055 C C . THR A 1 137 ? 1.759 4.817 -15.733 1.00 54.69 137 THR A C 1
ATOM 1057 O O . THR A 1 137 ? 0.801 5.188 -15.064 1.00 54.69 137 THR A O 1
ATOM 1060 N N . ALA A 1 138 ? 1.997 3.539 -16.037 1.00 60.84 138 ALA A N 1
ATOM 1061 C CA . ALA A 1 138 ? 1.372 2.376 -15.454 1.00 60.84 138 ALA A CA 1
ATOM 1062 C C . ALA A 1 138 ? 1.726 2.123 -13.971 1.00 60.84 138 ALA A C 1
ATOM 1064 O O . ALA A 1 138 ? 0.808 1.803 -13.230 1.00 60.84 138 ALA A O 1
ATOM 1065 N N . PHE A 1 139 ? 2.981 2.261 -13.514 1.00 74.38 139 PHE A N 1
ATOM 1066 C CA . PHE A 1 139 ? 3.386 1.940 -12.136 1.00 74.38 139 PHE A CA 1
ATOM 1067 C C . PHE A 1 139 ? 2.537 2.717 -11.128 1.00 74.38 139 PHE A C 1
ATOM 1069 O O . PHE A 1 139 ? 2.379 3.933 -11.243 1.00 74.38 139 PHE A O 1
ATOM 1076 N N . CYS A 1 140 ? 1.978 2.002 -10.156 1.00 86.56 140 CYS A N 1
ATOM 1077 C CA . CYS A 1 140 ? 1.088 2.591 -9.171 1.00 86.56 140 CYS A CA 1
ATOM 1078 C C . CYS A 1 140 ? 1.846 2.831 -7.871 1.00 86.56 140 CYS A C 1
ATOM 1080 O O . CYS A 1 140 ? 2.100 1.892 -7.124 1.00 86.56 140 CYS A O 1
ATOM 1082 N N . ASP A 1 141 ? 2.205 4.088 -7.644 1.00 91.25 141 ASP A N 1
ATOM 1083 C CA . ASP A 1 141 ? 2.823 4.644 -6.436 1.00 91.25 141 ASP A CA 1
ATOM 1084 C C . ASP A 1 141 ? 1.984 5.827 -5.914 1.00 91.25 141 ASP A C 1
ATOM 1086 O O . ASP A 1 141 ? 2.477 6.920 -5.608 1.00 91.25 141 ASP A O 1
ATOM 1090 N N . ALA A 1 142 ? 0.662 5.653 -5.929 1.00 94.44 142 ALA A N 1
ATOM 1091 C CA . ALA A 1 142 ? -0.271 6.638 -5.403 1.00 94.44 142 ALA A CA 1
ATOM 1092 C C . ALA A 1 142 ? -0.276 6.597 -3.874 1.00 94.44 142 ALA A C 1
ATOM 1094 O O . ALA A 1 142 ? -0.192 5.522 -3.282 1.00 94.44 142 ALA A O 1
ATOM 1095 N N . GLU A 1 143 ? -0.416 7.766 -3.256 1.00 97.62 143 GLU A N 1
ATOM 1096 C CA . GLU A 1 143 ? -0.431 7.948 -1.805 1.00 97.62 143 GLU A CA 1
ATOM 1097 C C . GLU A 1 143 ? -1.506 8.964 -1.409 1.00 97.62 143 GLU A C 1
ATOM 1099 O O . GLU A 1 143 ? -1.825 9.864 -2.193 1.00 97.62 143 GLU A O 1
ATOM 1104 N N . ALA A 1 144 ? -2.047 8.818 -0.200 1.00 98.38 144 ALA A N 1
ATOM 1105 C CA . ALA A 1 144 ? -3.004 9.725 0.424 1.00 98.38 144 ALA A CA 1
ATOM 1106 C C . ALA A 1 144 ? -2.855 9.702 1.955 1.00 98.38 144 ALA A C 1
ATOM 1108 O O . ALA A 1 144 ? -2.366 8.726 2.532 1.00 98.38 144 ALA A O 1
ATOM 1109 N N . SER A 1 145 ? -3.289 10.772 2.626 1.00 98.31 145 SER A N 1
ATOM 1110 C CA . SER A 1 145 ? -3.252 10.864 4.089 1.00 98.31 145 SER A CA 1
ATOM 1111 C C . SER A 1 145 ? -4.399 11.712 4.636 1.00 98.31 145 SER A C 1
ATOM 1113 O O . SER A 1 145 ? -4.782 12.724 4.044 1.00 98.31 145 SER A O 1
ATOM 1115 N N . VAL A 1 146 ? -4.942 11.303 5.782 1.00 98.44 146 VAL A N 1
ATOM 1116 C CA . VAL A 1 146 ? -5.962 12.032 6.545 1.00 98.44 146 VAL A CA 1
ATOM 1117 C C . VAL A 1 146 ? -5.650 12.001 8.034 1.00 98.44 146 VAL A C 1
ATOM 1119 O O . VAL A 1 146 ? -4.912 11.151 8.532 1.00 98.44 146 VAL A O 1
ATOM 1122 N N . VAL A 1 147 ? -6.256 12.937 8.757 1.00 97.81 147 VAL A N 1
ATOM 1123 C CA . VAL A 1 147 ? -6.252 12.946 10.216 1.00 97.81 147 VAL A CA 1
ATOM 1124 C C . VAL A 1 147 ? -7.547 12.320 10.718 1.00 97.81 147 VAL A C 1
ATOM 1126 O O . VAL A 1 147 ? -8.628 12.743 10.313 1.00 97.81 147 VAL A O 1
ATOM 1129 N N . TRP A 1 148 ? -7.436 11.361 11.632 1.00 97.25 148 TRP A N 1
ATOM 1130 C CA . TRP A 1 148 ? -8.566 10.803 12.373 1.00 97.25 148 TRP A CA 1
ATOM 1131 C C . TRP A 1 148 ? -8.465 11.195 13.851 1.00 97.25 148 TRP A C 1
ATOM 1133 O O . TRP A 1 148 ? -7.372 11.223 14.424 1.00 97.25 148 TRP A O 1
ATOM 1143 N N . ARG A 1 149 ? -9.605 11.537 14.459 1.00 95.88 149 ARG A N 1
ATOM 1144 C CA . ARG A 1 149 ? -9.710 11.846 15.889 1.00 95.88 149 ARG A CA 1
ATOM 1145 C C . ARG A 1 149 ? -10.337 10.661 16.609 1.00 95.88 149 ARG A C 1
ATOM 1147 O O . ARG A 1 149 ? -11.494 10.337 16.354 1.00 95.88 149 ARG A O 1
ATOM 1154 N N . GLY A 1 150 ? -9.554 10.041 17.478 1.00 94.19 150 GLY A N 1
ATOM 1155 C CA . GLY A 1 150 ? -9.986 8.962 18.349 1.00 94.19 150 GLY A CA 1
ATOM 1156 C C . GLY A 1 150 ? -10.446 9.469 19.720 1.00 94.19 150 GLY A C 1
ATOM 1157 O O . GLY A 1 150 ? -10.853 10.626 19.866 1.00 94.19 150 GLY A O 1
ATOM 1158 N N . ALA A 1 151 ? -10.414 8.615 20.744 1.00 93.44 151 ALA A N 1
ATOM 1159 C CA . ALA A 1 151 ? -10.944 8.966 22.060 1.00 93.44 151 ALA A CA 1
ATOM 1160 C C . ALA A 1 151 ? -10.072 10.016 22.757 1.00 93.44 151 ALA A C 1
ATOM 1162 O O . ALA A 1 151 ? -8.851 10.053 22.590 1.00 93.44 151 ALA A O 1
ATOM 1163 N N . ASN A 1 152 ? -10.704 10.853 23.586 1.00 92.12 152 ASN A N 1
ATOM 1164 C CA . ASN A 1 152 ? -10.053 11.963 24.294 1.00 92.12 152 ASN A CA 1
ATOM 1165 C C . ASN A 1 152 ? -9.286 12.912 23.351 1.00 92.12 152 ASN A C 1
ATOM 1167 O O . ASN A 1 152 ? -8.201 13.379 23.694 1.00 92.12 152 ASN A O 1
ATOM 1171 N N . ASP A 1 153 ? -9.820 13.138 22.145 1.00 89.81 153 ASP A N 1
ATOM 1172 C CA . ASP A 1 153 ? -9.214 13.959 21.087 1.00 89.81 153 ASP A CA 1
ATOM 1173 C C . ASP A 1 153 ? -7.802 13.512 20.660 1.00 89.81 153 ASP A C 1
ATOM 1175 O O . ASP A 1 153 ? -7.027 14.286 20.081 1.00 89.81 153 ASP A O 1
ATOM 1179 N N . ARG A 1 154 ? -7.453 12.238 20.897 1.00 94.38 154 ARG A N 1
ATOM 1180 C CA . ARG A 1 154 ? -6.212 11.660 20.375 1.00 94.38 154 ARG A CA 1
ATOM 1181 C C . ARG A 1 154 ? -6.210 11.742 18.854 1.00 94.38 154 ARG A C 1
ATOM 1183 O O . ARG A 1 154 ? -7.175 11.392 18.183 1.00 94.38 154 ARG A O 1
ATOM 1190 N N . THR A 1 155 ? -5.107 12.240 18.311 1.00 96.19 155 THR A N 1
ATOM 1191 C CA . THR A 1 155 ? -4.948 12.455 16.873 1.00 96.19 155 THR A CA 1
ATOM 1192 C C . THR A 1 155 ? -4.124 11.329 16.268 1.00 96.19 155 THR A C 1
ATOM 1194 O O . THR A 1 155 ? -3.037 11.015 16.761 1.00 96.19 155 THR A O 1
ATOM 1197 N N . TYR A 1 156 ? -4.634 10.765 15.178 1.00 97.94 156 TYR A N 1
ATOM 1198 C CA . TYR A 1 156 ? -3.974 9.737 14.388 1.00 97.94 156 TYR A CA 1
ATOM 1199 C C . TYR A 1 156 ? -3.759 10.225 12.962 1.00 97.94 156 TYR A C 1
ATOM 1201 O O . TYR A 1 156 ? -4.612 10.906 12.389 1.00 97.94 156 TYR A O 1
ATOM 1209 N N . THR A 1 157 ? -2.639 9.820 12.376 1.00 98.44 157 THR A N 1
ATOM 1210 C CA . THR A 1 157 ? -2.388 9.968 10.943 1.00 98.44 157 THR A CA 1
ATOM 1211 C C . THR A 1 157 ? -2.729 8.650 10.271 1.00 98.44 157 THR A C 1
ATOM 1213 O O . THR A 1 157 ? -2.079 7.637 10.536 1.00 98.44 157 THR A O 1
ATOM 1216 N N . VAL A 1 158 ? -3.737 8.663 9.406 1.00 98.50 158 VAL A N 1
ATOM 1217 C CA . VAL A 1 158 ? -4.101 7.521 8.569 1.00 98.50 158 VAL A CA 1
ATOM 1218 C C . VAL A 1 158 ? -3.522 7.768 7.188 1.00 98.50 158 VAL A C 1
ATOM 1220 O O . VAL A 1 158 ? -3.893 8.729 6.521 1.00 98.50 158 VAL A O 1
ATOM 1223 N N . SER A 1 159 ? -2.608 6.910 6.764 1.00 98.56 159 SER A N 1
ATOM 1224 C CA . SER A 1 159 ? -1.982 6.969 5.446 1.00 98.56 159 SER A CA 1
ATOM 1225 C C . SER A 1 159 ? -2.345 5.736 4.639 1.00 98.56 159 SER A C 1
ATOM 1227 O O . SER A 1 159 ? -2.325 4.629 5.178 1.00 98.56 159 SER A O 1
ATOM 1229 N N . ALA A 1 160 ? -2.608 5.927 3.350 1.00 98.56 160 ALA A N 1
ATOM 1230 C CA . ALA A 1 160 ? -2.718 4.838 2.397 1.00 98.56 160 ALA A CA 1
ATOM 1231 C C . ALA A 1 160 ? -1.758 5.041 1.227 1.00 98.56 160 ALA A C 1
ATOM 1233 O O . ALA A 1 160 ? -1.569 6.161 0.754 1.00 98.56 160 ALA A O 1
ATOM 1234 N N . SER A 1 161 ? -1.169 3.953 0.751 1.00 98.25 161 SER A N 1
ATOM 1235 C CA . SER A 1 161 ? -0.303 3.948 -0.424 1.00 98.25 161 SER A CA 1
ATOM 1236 C C . SER A 1 161 ? -0.573 2.735 -1.299 1.00 98.25 161 SER A C 1
ATOM 1238 O O . SER A 1 161 ? -1.160 1.753 -0.854 1.00 98.25 161 SER A O 1
ATOM 1240 N N . THR A 1 162 ? -0.153 2.800 -2.557 1.00 97.12 162 THR A N 1
ATOM 1241 C CA . THR A 1 162 ? -0.165 1.661 -3.476 1.00 97.12 162 THR A CA 1
ATOM 1242 C C . THR A 1 162 ? 1.238 1.354 -3.962 1.00 97.12 162 THR A C 1
ATOM 1244 O O . THR A 1 162 ? 2.071 2.247 -4.086 1.00 97.12 162 THR A O 1
ATOM 1247 N N . THR A 1 163 ? 1.495 0.079 -4.239 1.00 92.94 163 THR A N 1
ATOM 1248 C CA . THR A 1 163 ? 2.712 -0.358 -4.924 1.00 92.94 163 THR A CA 1
ATOM 1249 C C . THR A 1 163 ? 2.385 -1.476 -5.902 1.00 92.94 163 THR A C 1
ATOM 1251 O O . THR A 1 163 ? 1.700 -2.442 -5.555 1.00 92.94 163 THR A O 1
ATOM 1254 N N . GLY A 1 164 ? 2.826 -1.345 -7.152 1.00 87.25 164 GLY A N 1
ATOM 1255 C CA . GLY A 1 164 ? 2.652 -2.391 -8.153 1.00 87.25 164 GLY A CA 1
ATOM 1256 C C . GLY A 1 164 ? 2.931 -1.945 -9.586 1.00 87.25 164 GLY A C 1
ATOM 1257 O O . GLY A 1 164 ? 2.966 -0.748 -9.877 1.00 87.25 164 GLY A O 1
ATOM 1258 N N . PRO A 1 165 ? 3.110 -2.906 -10.513 1.00 79.31 165 PRO A N 1
ATOM 1259 C CA . PRO A 1 165 ? 3.408 -2.628 -11.918 1.00 79.31 165 PRO A CA 1
ATOM 1260 C C . PRO A 1 165 ? 2.308 -1.835 -12.632 1.00 79.31 165 PRO A C 1
ATOM 1262 O O . PRO A 1 165 ? 2.609 -1.105 -13.575 1.00 79.31 165 PRO A O 1
ATOM 1265 N N . THR A 1 166 ? 1.052 -1.987 -12.197 1.00 85.19 166 THR A N 1
ATOM 1266 C CA . THR A 1 166 ? -0.098 -1.187 -12.640 1.00 85.19 166 THR A CA 1
ATOM 1267 C C . THR A 1 166 ? -1.026 -0.887 -11.465 1.00 85.19 166 THR A C 1
ATOM 1269 O O . THR A 1 166 ? -0.981 -1.625 -10.483 1.00 85.19 166 THR A O 1
ATOM 1272 N N . CYS A 1 167 ? -1.909 0.114 -11.556 1.00 89.12 167 CYS A N 1
ATOM 1273 C CA . CYS A 1 167 ? -2.916 0.333 -10.504 1.00 89.12 167 CYS A CA 1
ATOM 1274 C C . CYS A 1 167 ? -3.974 -0.782 -10.417 1.00 89.12 167 CYS A C 1
ATOM 1276 O O . CYS A 1 167 ? -4.516 -1.023 -9.343 1.00 89.12 167 CYS A O 1
ATOM 1278 N N . ALA A 1 168 ? -4.193 -1.526 -11.507 1.00 87.69 168 ALA A N 1
ATOM 1279 C CA . ALA A 1 168 ? -5.026 -2.732 -11.516 1.00 87.69 168 ALA A CA 1
ATOM 1280 C C . ALA A 1 168 ? -4.326 -3.962 -10.898 1.00 87.69 168 ALA A C 1
ATOM 1282 O O . ALA A 1 168 ? -4.971 -4.951 -10.560 1.00 87.69 168 ALA A O 1
ATOM 1283 N N . HIS A 1 169 ? -2.999 -3.914 -10.764 1.00 88.50 169 HIS A N 1
ATOM 1284 C CA . HIS A 1 169 ? -2.161 -4.988 -10.229 1.00 88.50 169 HIS A CA 1
ATOM 1285 C C . HIS A 1 169 ? -1.268 -4.463 -9.103 1.00 88.50 169 HIS A C 1
ATOM 1287 O O . HIS A 1 169 ? -0.077 -4.773 -9.058 1.00 88.50 169 HIS A O 1
ATOM 1293 N N . SER A 1 170 ? -1.821 -3.625 -8.230 1.00 93.88 170 SER A N 1
ATOM 1294 C CA . SER A 1 170 ? -1.119 -3.094 -7.068 1.00 93.88 170 SER A CA 1
ATOM 1295 C C . SER A 1 170 ? -1.683 -3.648 -5.767 1.00 93.88 170 SER A C 1
ATOM 1297 O O . SER A 1 170 ? -2.777 -4.214 -5.702 1.00 93.88 170 SER A O 1
ATOM 1299 N N . VAL A 1 171 ? -0.888 -3.509 -4.715 1.00 97.94 171 VAL A N 1
ATOM 1300 C CA . VAL A 1 171 ? -1.313 -3.719 -3.333 1.00 97.94 171 VAL A CA 1
ATOM 1301 C C . VAL A 1 171 ? -1.499 -2.347 -2.706 1.00 97.94 171 VAL A C 1
ATOM 1303 O O . VAL A 1 171 ? -0.607 -1.507 -2.817 1.00 97.94 171 VAL A O 1
ATOM 1306 N N . ALA A 1 172 ? -2.646 -2.125 -2.070 1.00 98.19 172 ALA A N 1
ATOM 1307 C CA . ALA A 1 172 ? -2.882 -0.994 -1.191 1.00 98.19 172 ALA A CA 1
ATOM 1308 C C . ALA A 1 172 ? -2.405 -1.337 0.223 1.00 98.19 172 ALA A C 1
ATOM 1310 O O . ALA A 1 172 ? -2.729 -2.402 0.746 1.00 98.19 172 ALA A O 1
ATOM 1311 N N . LEU A 1 173 ? -1.655 -0.429 0.835 1.00 98.56 173 LEU A N 1
ATOM 1312 C CA . LEU A 1 173 ? -1.196 -0.493 2.215 1.00 98.56 173 LEU A CA 1
ATOM 1313 C C . LEU A 1 173 ? -1.881 0.626 2.996 1.00 98.56 173 LEU A C 1
ATOM 1315 O O . LEU A 1 173 ? -1.750 1.789 2.628 1.00 98.56 173 LEU A O 1
ATOM 1319 N N . LEU A 1 174 ? -2.586 0.280 4.068 1.00 98.56 174 LEU A N 1
ATOM 1320 C CA . LEU A 1 174 ? -3.164 1.216 5.026 1.00 98.56 174 LEU A CA 1
ATOM 1321 C C . LEU A 1 174 ? -2.338 1.169 6.307 1.00 98.56 174 LEU A C 1
ATOM 1323 O O . LEU A 1 174 ? -2.077 0.095 6.841 1.00 98.56 174 LEU A O 1
ATOM 1327 N N . ILE A 1 175 ? -1.938 2.330 6.814 1.00 98.62 175 ILE A N 1
ATOM 1328 C CA . ILE A 1 175 ? -1.190 2.470 8.065 1.00 98.62 175 ILE A CA 1
ATOM 1329 C C . ILE A 1 175 ? -1.876 3.536 8.907 1.00 98.62 175 ILE A C 1
ATOM 1331 O O . ILE A 1 175 ? -2.116 4.644 8.428 1.00 98.62 175 ILE A O 1
ATOM 1335 N N . VAL A 1 176 ? -2.112 3.232 10.181 1.00 98.50 176 VAL A N 1
ATOM 1336 C CA . VAL A 1 176 ? -2.515 4.231 11.173 1.00 98.50 176 VAL A CA 1
ATOM 1337 C C . VAL A 1 176 ? -1.369 4.450 12.146 1.00 98.50 176 VAL A C 1
ATOM 1339 O O . VAL A 1 176 ? -0.840 3.494 12.723 1.00 98.50 176 VAL A O 1
ATOM 1342 N N . ARG A 1 177 ? -0.986 5.713 12.333 1.00 98.50 177 ARG A N 1
ATOM 1343 C CA . ARG A 1 177 ? 0.034 6.134 13.296 1.00 98.50 177 ARG A CA 1
ATOM 1344 C C . ARG A 1 177 ? -0.566 7.001 14.385 1.00 98.50 177 ARG A C 1
ATOM 1346 O O . ARG A 1 177 ? -1.428 7.829 14.105 1.00 98.50 177 ARG A O 1
ATOM 1353 N N . ASN A 1 178 ? -0.088 6.830 15.610 1.00 97.25 178 ASN A N 1
ATOM 1354 C CA . ASN A 1 178 ? -0.406 7.739 16.711 1.00 97.25 178 ASN A CA 1
ATOM 1355 C C . ASN A 1 178 ? 0.412 9.048 16.605 1.00 97.25 178 ASN A C 1
ATOM 1357 O O . ASN A 1 178 ? 1.233 9.226 15.702 1.00 97.25 178 ASN A O 1
ATOM 1361 N N . ALA A 1 179 ? 0.219 9.959 17.561 1.00 95.31 179 ALA A N 1
ATOM 1362 C CA . ALA A 1 179 ? 0.907 11.251 17.593 1.00 95.31 179 ALA A CA 1
ATOM 1363 C C . ALA A 1 179 ? 2.443 11.168 17.749 1.00 95.31 179 ALA A C 1
ATOM 1365 O O . ALA A 1 179 ? 3.131 12.116 17.374 1.00 95.31 179 ALA A O 1
ATOM 1366 N N . SER A 1 180 ? 3.000 10.067 18.277 1.00 95.56 180 SER A N 1
ATOM 1367 C CA . SER A 1 180 ? 4.457 9.847 18.344 1.00 95.56 180 SER A CA 1
ATOM 1368 C C . SER A 1 180 ? 5.037 9.278 17.041 1.00 95.56 180 SER A C 1
ATOM 1370 O O . SER A 1 180 ? 6.255 9.165 16.915 1.00 95.56 180 SER A O 1
ATOM 1372 N N . GLY A 1 181 ? 4.191 8.944 16.060 1.00 96.56 181 GLY A N 1
ATOM 1373 C CA . GLY A 1 181 ? 4.586 8.354 14.779 1.00 96.56 181 GLY A CA 1
ATOM 1374 C C . GLY A 1 181 ? 4.673 6.824 14.786 1.00 96.56 181 GLY A C 1
ATOM 1375 O O . GLY A 1 181 ? 5.014 6.229 13.756 1.00 96.56 181 GLY A O 1
ATOM 1376 N N . GLU A 1 182 ? 4.344 6.170 15.901 1.00 97.62 182 GLU A N 1
ATOM 1377 C CA . GLU A 1 182 ? 4.323 4.710 16.010 1.00 97.62 182 GLU A CA 1
ATOM 1378 C C . GLU A 1 182 ? 3.152 4.126 15.218 1.00 97.62 182 GLU A C 1
ATOM 1380 O O . GLU A 1 182 ? 2.048 4.669 15.226 1.00 97.62 182 GLU A O 1
ATOM 1385 N N . ILE A 1 183 ? 3.388 2.997 14.546 1.00 98.12 183 ILE A N 1
ATOM 1386 C CA . ILE A 1 183 ? 2.341 2.262 13.829 1.00 98.12 183 ILE A CA 1
ATOM 1387 C C . ILE A 1 183 ? 1.467 1.538 14.852 1.00 98.12 183 ILE A C 1
ATOM 1389 O O . ILE A 1 183 ? 1.942 0.655 15.564 1.00 98.12 183 ILE A O 1
ATOM 1393 N N . VAL A 1 184 ? 0.184 1.888 14.889 1.00 98.19 184 VAL A N 1
ATOM 1394 C CA . VAL A 1 184 ? -0.811 1.280 15.786 1.00 98.19 184 VAL A CA 1
ATOM 1395 C C . VAL A 1 184 ? -1.779 0.350 15.057 1.00 98.19 184 VAL A C 1
ATOM 1397 O O . VAL A 1 184 ? -2.425 -0.472 15.705 1.00 98.19 184 VAL A O 1
ATOM 1400 N N . TRP A 1 185 ? -1.841 0.451 13.726 1.00 98.44 185 TRP A N 1
ATOM 1401 C CA . TRP A 1 185 ? -2.571 -0.450 12.836 1.00 98.44 185 TRP A CA 1
ATOM 1402 C C . TRP A 1 185 ? -1.915 -0.494 11.459 1.00 98.44 185 TRP A C 1
ATOM 1404 O O . TRP A 1 185 ? -1.380 0.513 10.987 1.00 98.44 185 TRP A O 1
ATOM 1414 N N . THR A 1 186 ? -1.994 -1.648 10.805 1.00 98.25 186 THR A N 1
ATOM 1415 C CA . THR A 1 186 ? -1.617 -1.809 9.405 1.00 98.25 186 THR A CA 1
ATOM 1416 C C . THR A 1 186 ? -2.519 -2.841 8.750 1.00 98.25 186 THR A C 1
ATOM 1418 O O . THR A 1 186 ? -2.882 -3.826 9.388 1.00 98.25 186 THR A O 1
ATOM 1421 N N . ASP A 1 187 ? -2.824 -2.641 7.475 1.00 98.06 187 ASP A N 1
ATOM 1422 C CA . ASP A 1 187 ? -3.508 -3.632 6.650 1.00 98.06 187 ASP A CA 1
ATOM 1423 C C . ASP A 1 187 ? -3.024 -3.540 5.199 1.00 98.06 187 ASP A C 1
ATOM 1425 O O . ASP A 1 187 ? -2.582 -2.476 4.761 1.00 98.06 187 ASP A O 1
ATOM 1429 N N . ALA A 1 188 ? -3.071 -4.645 4.459 1.00 97.69 188 ALA A N 1
ATOM 1430 C CA . ALA A 1 188 ? -2.609 -4.705 3.079 1.00 97.69 188 ALA A CA 1
ATOM 1431 C C . ALA A 1 188 ? -3.523 -5.584 2.224 1.00 97.69 188 ALA A C 1
ATOM 1433 O O . ALA A 1 188 ? -3.763 -6.746 2.544 1.00 97.69 188 ALA A O 1
ATOM 1434 N N . MET A 1 189 ? -3.997 -5.042 1.103 1.00 97.19 189 MET A N 1
ATOM 1435 C CA . MET A 1 189 ? -4.981 -5.701 0.241 1.00 97.19 189 MET A CA 1
ATOM 1436 C C . MET A 1 189 ? -4.652 -5.479 -1.241 1.00 97.19 189 MET A C 1
ATOM 1438 O O . MET A 1 189 ? -4.216 -4.387 -1.609 1.00 97.19 189 MET A O 1
ATOM 1442 N N . PRO A 1 190 ? -4.886 -6.460 -2.131 1.00 97.44 190 PRO A N 1
ATOM 1443 C CA . PRO A 1 190 ? -4.869 -6.211 -3.571 1.00 97.44 190 PRO A CA 1
ATOM 1444 C C . PRO A 1 190 ? -5.915 -5.151 -3.939 1.00 97.44 190 PRO A C 1
ATOM 1446 O O . PRO A 1 190 ? -7.082 -5.302 -3.579 1.00 97.44 190 PRO A O 1
ATOM 1449 N N . THR A 1 191 ? -5.539 -4.110 -4.689 1.00 97.25 191 THR A N 1
ATOM 1450 C CA . THR A 1 191 ? -6.472 -3.030 -5.078 1.00 97.25 191 THR A CA 1
ATOM 1451 C C . THR A 1 191 ? -7.673 -3.553 -5.859 1.00 97.25 191 THR A C 1
ATOM 1453 O O . THR A 1 191 ? -8.786 -3.069 -5.679 1.00 97.25 191 THR A O 1
ATOM 1456 N N . ALA A 1 192 ? -7.476 -4.609 -6.652 1.00 95.88 192 ALA A N 1
ATOM 1457 C CA . ALA A 1 192 ? -8.532 -5.292 -7.395 1.00 95.88 192 ALA A CA 1
ATOM 1458 C C . ALA A 1 192 ? -9.651 -5.878 -6.509 1.00 95.88 192 ALA A C 1
ATOM 1460 O O . ALA A 1 192 ? -10.727 -6.170 -7.023 1.00 95.88 192 ALA A O 1
ATOM 1461 N N . HIS A 1 193 ? -9.404 -6.083 -5.210 1.00 96.44 193 HIS A N 1
ATOM 1462 C CA . HIS A 1 193 ? -10.351 -6.696 -4.271 1.00 96.44 193 HIS A CA 1
ATOM 1463 C C . HIS A 1 193 ? -10.954 -5.693 -3.276 1.00 96.44 193 HIS A C 1
ATOM 1465 O O . HIS A 1 193 ? -11.708 -6.099 -2.395 1.00 96.44 193 HIS A O 1
ATOM 1471 N N . VAL A 1 194 ? -10.623 -4.405 -3.389 1.00 96.81 194 VAL A N 1
ATOM 1472 C CA . VAL A 1 194 ? -11.123 -3.353 -2.498 1.00 96.81 194 VAL A CA 1
ATOM 1473 C C . VAL A 1 194 ? -12.049 -2.446 -3.295 1.00 96.81 194 VAL A C 1
ATOM 1475 O O . VAL A 1 194 ? -11.624 -1.824 -4.276 1.00 96.81 194 VAL A O 1
ATOM 1478 N N . MET A 1 195 ? -13.314 -2.352 -2.878 1.00 95.81 195 MET A N 1
ATOM 1479 C CA . MET A 1 195 ? -14.266 -1.457 -3.535 1.00 95.81 195 MET A CA 1
ATOM 1480 C C . MET A 1 195 ? -13.746 -0.013 -3.507 1.00 95.81 195 MET A C 1
ATOM 1482 O O . MET A 1 195 ? -13.241 0.462 -2.492 1.00 95.81 195 MET A O 1
ATOM 1486 N N . GLY A 1 196 ? -13.840 0.676 -4.644 1.00 94.81 196 GLY A N 1
ATOM 1487 C CA . GLY A 1 196 ? -13.332 2.040 -4.821 1.00 94.81 196 GLY A CA 1
ATOM 1488 C C . GLY A 1 196 ? -11.879 2.101 -5.303 1.00 94.81 196 GLY A C 1
ATOM 1489 O O . GLY A 1 196 ? -11.524 3.035 -6.017 1.00 94.81 196 GLY A O 1
ATOM 1490 N N . LEU A 1 197 ? -11.057 1.082 -5.021 1.00 97.19 197 LEU A N 1
ATOM 1491 C CA . LEU A 1 197 ? -9.668 0.998 -5.504 1.00 97.19 197 LEU A CA 1
ATOM 1492 C C . LEU A 1 197 ? -9.502 0.094 -6.735 1.00 97.19 197 LEU A C 1
ATOM 1494 O O . LEU A 1 197 ? -8.446 0.091 -7.362 1.00 97.19 197 LEU A O 1
ATOM 1498 N N . ASN A 1 198 ? -10.535 -0.657 -7.109 1.00 95.31 198 ASN A N 1
ATOM 1499 C CA . ASN A 1 198 ? -10.496 -1.626 -8.206 1.00 95.31 198 ASN A CA 1
ATOM 1500 C C . ASN A 1 198 ? -10.687 -1.015 -9.611 1.00 95.31 198 ASN A C 1
ATOM 1502 O O . ASN A 1 198 ? -10.446 -1.692 -10.609 1.00 95.31 198 ASN A O 1
ATOM 1506 N N . THR A 1 199 ? -11.125 0.243 -9.710 1.00 93.69 199 THR A N 1
ATOM 1507 C CA . THR A 1 199 ? -11.368 0.946 -10.986 1.00 93.69 199 THR A CA 1
ATOM 1508 C C . THR A 1 199 ? -10.272 1.929 -11.423 1.00 93.69 199 THR A C 1
ATOM 1510 O O . THR A 1 199 ? -10.059 2.051 -12.635 1.00 93.69 199 THR A O 1
ATOM 1513 N N . PRO A 1 200 ? -9.552 2.642 -10.530 1.00 92.94 200 PRO A N 1
ATOM 1514 C CA . PRO A 1 200 ? -8.546 3.610 -10.953 1.00 92.94 200 PRO A CA 1
ATOM 1515 C C . PRO A 1 200 ? -7.382 2.947 -11.702 1.00 92.94 200 PRO A C 1
ATOM 1517 O O . PRO A 1 200 ? -6.640 2.135 -11.155 1.00 92.94 200 PRO A O 1
ATOM 1520 N N . ALA A 1 201 ? -7.184 3.330 -12.964 1.00 86.19 201 ALA A N 1
ATOM 1521 C CA . ALA A 1 201 ? -6.148 2.747 -13.824 1.00 86.19 201 ALA A CA 1
ATOM 1522 C C . ALA A 1 201 ? -4.812 3.511 -13.806 1.00 86.19 201 ALA A C 1
ATOM 1524 O O . ALA A 1 201 ? -3.807 3.010 -14.306 1.00 86.19 201 ALA A O 1
ATOM 1525 N N . THR A 1 202 ? -4.792 4.730 -13.263 1.00 84.75 202 THR A N 1
ATOM 1526 C CA . THR A 1 202 ? -3.609 5.599 -13.243 1.00 84.75 202 THR A CA 1
ATOM 1527 C C . THR A 1 202 ? -3.416 6.232 -11.868 1.00 84.75 202 THR A C 1
ATOM 1529 O O . THR A 1 202 ? -4.330 6.256 -11.041 1.00 84.75 202 THR A O 1
ATOM 1532 N N . ARG A 1 203 ? -2.213 6.763 -11.622 1.00 87.19 203 ARG A N 1
ATOM 1533 C CA . ARG A 1 203 ? -1.811 7.304 -10.318 1.00 87.19 203 ARG A CA 1
ATOM 1534 C C . ARG A 1 203 ? -2.739 8.399 -9.793 1.00 87.19 203 ARG A C 1
ATOM 1536 O O . ARG A 1 203 ? -3.133 8.347 -8.638 1.00 87.19 203 ARG A O 1
ATOM 1543 N N . THR A 1 204 ? -3.096 9.387 -10.616 1.00 89.75 204 THR A N 1
ATOM 1544 C CA . THR A 1 204 ? -3.893 10.539 -10.154 1.00 89.75 204 THR A CA 1
ATOM 1545 C C . THR A 1 204 ? -5.305 10.138 -9.694 1.00 89.75 204 THR A C 1
ATOM 1547 O O . THR A 1 204 ? -5.657 10.473 -8.564 1.00 89.75 204 THR A O 1
ATOM 1550 N N . PRO A 1 205 ? -6.099 9.381 -10.480 1.00 92.62 205 PRO A N 1
ATOM 1551 C CA . PRO A 1 205 ? -7.346 8.790 -10.002 1.00 92.62 205 PRO A CA 1
ATOM 1552 C C . PRO A 1 205 ? -7.155 7.872 -8.791 1.00 92.62 205 PRO A C 1
ATOM 1554 O O . PRO A 1 205 ? -7.982 7.905 -7.888 1.00 92.62 205 PRO A O 1
ATOM 1557 N N . MET A 1 206 ? -6.065 7.094 -8.728 1.00 96.69 206 MET A N 1
ATOM 1558 C CA . MET A 1 206 ? -5.795 6.239 -7.567 1.00 96.69 206 MET A CA 1
ATOM 1559 C C . MET A 1 206 ? -5.543 7.064 -6.298 1.00 96.69 206 MET A C 1
ATOM 1561 O O . MET A 1 206 ? -6.093 6.738 -5.258 1.00 96.69 206 MET A O 1
ATOM 1565 N N . THR A 1 207 ? -4.792 8.167 -6.357 1.00 97.12 207 THR A N 1
ATOM 1566 C CA . THR A 1 207 ? -4.608 9.068 -5.204 1.00 97.12 207 THR A CA 1
ATOM 1567 C C . THR A 1 207 ? -5.944 9.623 -4.706 1.00 97.12 207 THR A C 1
ATOM 1569 O O . THR A 1 207 ? -6.176 9.649 -3.499 1.00 97.12 207 THR A O 1
ATOM 1572 N N . ALA A 1 208 ? -6.841 10.025 -5.612 1.00 97.62 208 ALA A N 1
ATOM 1573 C CA . ALA A 1 208 ? -8.177 10.486 -5.232 1.00 97.62 208 ALA A CA 1
ATOM 1574 C C . ALA A 1 208 ? -9.006 9.366 -4.577 1.00 97.62 208 ALA A C 1
ATOM 1576 O O . ALA A 1 208 ? -9.628 9.593 -3.542 1.00 97.62 208 ALA A O 1
ATOM 1577 N N . ALA A 1 209 ? -8.954 8.152 -5.131 1.00 98.12 209 ALA A N 1
ATOM 1578 C CA . ALA A 1 209 ? -9.636 6.990 -4.572 1.00 98.12 209 ALA A CA 1
ATOM 1579 C C . ALA A 1 209 ? -9.083 6.588 -3.194 1.00 98.12 209 ALA A C 1
ATOM 1581 O O . ALA A 1 209 ? -9.858 6.320 -2.282 1.00 98.12 209 ALA A O 1
ATOM 1582 N N . LEU A 1 210 ? -7.758 6.613 -2.999 1.00 98.50 210 LEU A N 1
ATOM 1583 C CA . LEU A 1 210 ? -7.134 6.374 -1.694 1.00 98.50 210 LEU A CA 1
ATOM 1584 C C . LEU A 1 210 ? -7.575 7.422 -0.669 1.00 98.50 210 LEU A C 1
ATOM 1586 O O . LEU A 1 210 ? -7.872 7.062 0.465 1.00 98.50 210 LEU A O 1
ATOM 1590 N N . GLN A 1 211 ? -7.646 8.697 -1.068 1.00 98.44 211 GLN A N 1
ATOM 1591 C CA . GLN A 1 211 ? -8.109 9.791 -0.212 1.00 98.44 211 GLN A CA 1
ATOM 1592 C C . GLN A 1 211 ? -9.565 9.594 0.226 1.00 98.44 211 GLN A C 1
ATOM 1594 O O . GLN A 1 211 ? -9.887 9.814 1.393 1.00 98.44 211 GLN A O 1
ATOM 1599 N N . GLU A 1 212 ? -10.441 9.177 -0.689 1.00 97.62 212 GLU A N 1
ATOM 1600 C CA . GLU A 1 212 ? -11.835 8.857 -0.374 1.00 97.62 212 GLU A CA 1
ATOM 1601 C C . GLU A 1 212 ? -11.938 7.634 0.544 1.00 97.62 212 GLU A C 1
ATOM 1603 O O . GLU A 1 212 ? -12.644 7.679 1.552 1.00 97.62 212 GLU A O 1
ATOM 1608 N N . TRP A 1 213 ? -11.176 6.582 0.241 1.00 97.06 213 TRP A N 1
ATOM 1609 C CA . TRP A 1 213 ? -11.159 5.328 0.987 1.00 97.06 213 TRP A CA 1
ATOM 1610 C C . TRP A 1 213 ? -10.800 5.524 2.464 1.00 97.06 213 TRP A C 1
ATOM 1612 O O . TRP A 1 213 ? -11.565 5.127 3.343 1.00 97.06 213 TRP A O 1
ATOM 1622 N N . ILE A 1 214 ? -9.683 6.199 2.759 1.00 97.62 214 ILE A N 1
ATOM 1623 C CA . ILE A 1 214 ? -9.295 6.504 4.149 1.00 97.62 214 ILE A CA 1
ATOM 1624 C C . ILE A 1 214 ? -10.130 7.639 4.754 1.00 97.62 214 ILE A C 1
ATOM 1626 O O . ILE A 1 214 ? -10.306 7.704 5.971 1.00 97.62 214 ILE A O 1
ATOM 1630 N N . GLY A 1 215 ? -10.661 8.531 3.914 1.00 96.44 215 GLY A N 1
ATOM 1631 C CA . GLY A 1 215 ? -11.529 9.628 4.328 1.00 96.44 215 GLY A CA 1
ATOM 1632 C C . GLY A 1 215 ? -12.889 9.155 4.836 1.00 96.44 215 GLY A C 1
ATOM 1633 O O . GLY A 1 215 ? -13.459 9.812 5.705 1.00 96.44 215 GLY A O 1
ATOM 1634 N N . TYR A 1 216 ? -13.393 8.015 4.349 1.00 92.94 216 TYR A N 1
ATOM 1635 C CA . TYR A 1 216 ? -14.620 7.390 4.848 1.00 92.94 216 TYR A CA 1
ATOM 1636 C C . TYR A 1 216 ? -14.529 7.099 6.352 1.00 92.94 216 TYR A C 1
ATOM 1638 O O . TYR A 1 216 ? -15.356 7.584 7.121 1.00 92.94 216 TYR A O 1
ATOM 1646 N N . GLY A 1 217 ? -13.477 6.399 6.788 1.00 89.19 217 GLY A N 1
ATOM 1647 C CA . GLY A 1 217 ? -13.289 6.055 8.201 1.00 89.19 217 GLY A CA 1
ATOM 1648 C 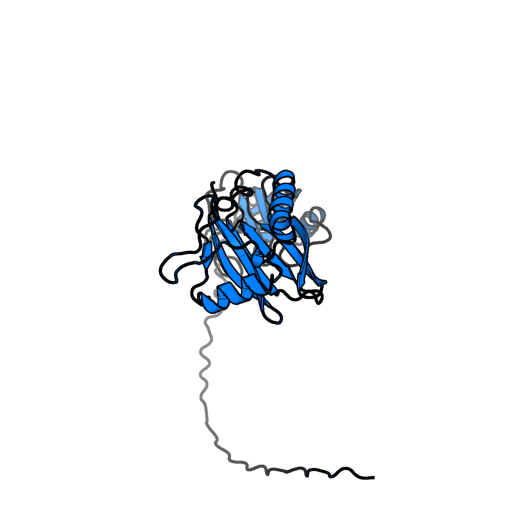C . GLY A 1 217 ? -12.990 7.248 9.103 1.00 89.19 217 GLY A C 1
ATOM 1649 O O . GLY A 1 217 ? -13.232 7.201 10.306 1.00 89.19 217 GLY A O 1
ATOM 1650 N N . ALA A 1 218 ? -12.506 8.353 8.534 1.00 91.50 218 ALA A N 1
ATOM 1651 C CA . ALA A 1 218 ? -12.175 9.563 9.278 1.00 91.50 218 ALA A CA 1
ATOM 1652 C C . ALA A 1 218 ? -13.389 10.470 9.585 1.00 91.50 218 ALA A C 1
ATOM 1654 O O . ALA A 1 218 ? -13.211 11.547 10.155 1.00 91.50 218 ALA A O 1
ATOM 1655 N N . ARG A 1 219 ? -14.621 10.061 9.238 1.00 91.00 219 ARG A N 1
ATOM 1656 C CA . ARG A 1 219 ? -15.853 10.866 9.401 1.00 91.00 219 ARG A CA 1
ATOM 1657 C C . ARG A 1 219 ? -16.324 11.048 10.850 1.00 91.00 219 ARG A C 1
ATOM 1659 O O . ARG A 1 219 ? -17.222 11.854 11.081 1.00 91.00 219 ARG A O 1
ATOM 1666 N N . GLY A 1 220 ? -15.706 10.361 11.811 1.00 87.50 220 GLY A N 1
ATOM 1667 C CA . GLY A 1 220 ? -16.033 10.491 13.236 1.00 87.50 220 GLY A CA 1
ATOM 1668 C C . GLY A 1 220 ? -17.229 9.644 13.673 1.00 87.50 220 GLY A C 1
ATOM 1669 O O . GLY A 1 220 ? -17.984 10.063 14.546 1.00 87.50 220 GLY A O 1
ATOM 1670 N N . GLU A 1 221 ? -17.409 8.477 13.055 1.00 93.50 221 GLU A N 1
ATOM 1671 C CA . GLU A 1 221 ? -18.348 7.464 13.537 1.00 93.50 221 GLU A CA 1
ATOM 1672 C C . GLU A 1 221 ? -17.899 6.923 14.903 1.00 93.50 221 GLU A C 1
ATOM 1674 O O . GLU A 1 221 ? -16.728 6.989 15.287 1.00 93.50 221 GLU A O 1
ATOM 1679 N N . THR A 1 222 ? -18.848 6.391 15.655 1.00 96.56 222 THR A N 1
ATOM 1680 C CA . THR A 1 222 ? -18.657 5.791 16.970 1.00 96.56 222 THR A CA 1
ATOM 1681 C C . THR A 1 222 ? -19.301 4.411 17.015 1.00 96.56 222 THR A C 1
ATOM 1683 O O . THR A 1 222 ? -20.153 4.039 16.207 1.00 96.56 222 THR A O 1
ATOM 1686 N N . THR A 1 223 ? -18.951 3.624 18.020 1.00 96.75 223 THR A N 1
ATOM 1687 C CA . THR A 1 223 ? -19.569 2.314 18.224 1.00 96.75 223 THR A CA 1
ATOM 1688 C C . THR A 1 223 ? -21.067 2.411 18.509 1.00 96.75 223 THR A C 1
ATOM 1690 O O . THR A 1 223 ? -21.785 1.444 18.291 1.00 96.75 223 THR A O 1
ATOM 1693 N N . ARG A 1 224 ? -21.603 3.566 18.921 1.00 96.50 224 ARG A N 1
ATOM 1694 C CA . ARG A 1 224 ? -23.050 3.748 19.125 1.00 96.50 224 ARG A CA 1
ATOM 1695 C C . ARG A 1 224 ? -23.854 3.553 17.837 1.00 96.50 224 ARG A C 1
ATOM 1697 O O . ARG A 1 224 ? -24.999 3.106 17.911 1.00 96.50 224 ARG A O 1
ATOM 1704 N N . GLU A 1 225 ? -23.264 3.864 16.683 1.00 93.81 225 GLU A N 1
ATOM 1705 C CA . GLU A 1 225 ? -23.892 3.674 15.374 1.00 93.81 225 GLU A CA 1
ATOM 1706 C C . GLU A 1 225 ? -23.903 2.204 14.912 1.00 93.81 225 GLU A C 1
ATOM 1708 O O . GLU A 1 225 ? -24.606 1.878 13.956 1.00 93.81 225 GLU A O 1
ATOM 1713 N N . LEU A 1 226 ? -23.203 1.296 15.608 1.00 94.38 226 LEU A N 1
ATOM 1714 C CA . LEU A 1 226 ? -23.260 -0.134 15.301 1.00 94.38 226 LEU A CA 1
ATOM 1715 C C . LEU A 1 226 ? -24.681 -0.698 15.489 1.00 94.38 226 LEU A C 1
ATOM 1717 O O . LEU A 1 226 ? -25.432 -0.214 16.355 1.00 94.38 226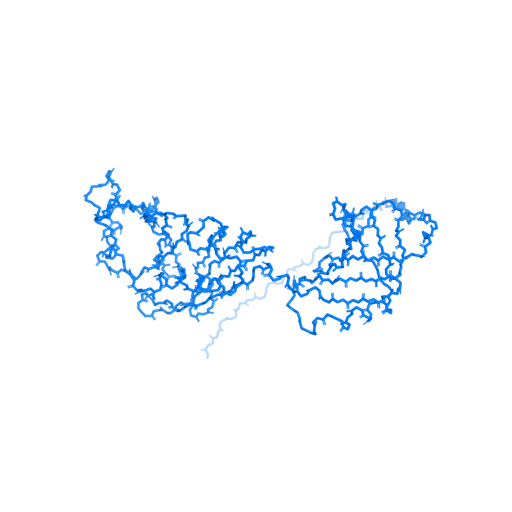 LEU A O 1
ATOM 1721 N N . PRO A 1 227 ? -25.056 -1.755 14.743 1.00 93.69 227 PRO A N 1
ATOM 1722 C CA . PRO A 1 227 ? -26.397 -2.317 14.814 1.00 93.69 227 PRO A CA 1
ATOM 1723 C C . PRO A 1 227 ? -26.785 -2.857 16.202 1.00 93.69 227 PRO A C 1
ATOM 1725 O O . PRO A 1 227 ? -25.924 -3.238 16.999 1.00 93.69 227 PRO A O 1
ATOM 1728 N N . PRO A 1 228 ? -28.078 -2.905 16.555 1.00 92.19 228 PRO A N 1
ATOM 1729 C CA . PRO A 1 228 ? -28.502 -3.585 17.773 1.00 92.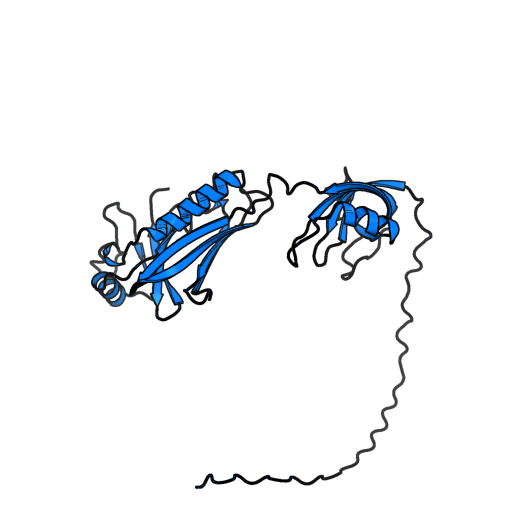19 228 PRO A CA 1
ATOM 1730 C C . PRO A 1 228 ? -28.198 -5.090 17.700 1.00 92.19 228 PRO A C 1
ATOM 1732 O O . PRO A 1 228 ? -28.335 -5.706 16.651 1.00 92.19 228 PRO A O 1
ATOM 1735 N N . TRP A 1 229 ? -27.831 -5.686 18.839 1.00 92.50 229 TRP A N 1
ATOM 1736 C CA . TRP A 1 229 ? -27.619 -7.132 18.979 1.00 92.50 229 TRP A CA 1
ATOM 1737 C C . TRP A 1 229 ? -28.629 -7.699 19.992 1.00 92.50 229 TRP A C 1
ATOM 1739 O O . TRP A 1 229 ? -28.323 -7.795 21.185 1.00 92.50 229 TRP A O 1
ATOM 1749 N N . PRO A 1 230 ? -29.881 -7.983 19.587 1.00 85.19 230 PRO A N 1
ATOM 1750 C CA . PRO A 1 230 ? -30.949 -8.320 20.528 1.00 85.19 230 PRO A CA 1
ATOM 1751 C C . PRO A 1 230 ? -30.728 -9.677 21.209 1.00 85.19 230 PRO A C 1
ATOM 1753 O O . PRO A 1 230 ? -30.895 -9.756 22.427 1.00 85.19 230 PRO A O 1
ATOM 1756 N N . HIS A 1 231 ? -30.260 -10.689 20.473 1.00 83.56 231 HIS A N 1
ATOM 1757 C CA . HIS A 1 231 ? -30.087 -12.064 20.947 1.00 83.56 231 HIS A CA 1
ATOM 1758 C C . HIS A 1 231 ? -28.679 -12.585 20.650 1.00 83.56 231 HIS A C 1
ATOM 1760 O O . HIS A 1 231 ? -28.181 -12.394 19.552 1.00 83.56 231 HIS A O 1
ATOM 1766 N N . GLU A 1 232 ? -28.047 -13.288 21.596 1.00 79.69 232 GLU A N 1
ATOM 1767 C CA . GLU A 1 232 ? -26.671 -13.808 21.442 1.00 79.69 232 GLU A CA 1
ATOM 1768 C C . GLU A 1 232 ? -26.482 -14.772 20.262 1.00 79.69 232 GLU A C 1
ATOM 1770 O O . GLU A 1 232 ? -25.367 -14.935 19.781 1.00 79.69 232 GLU A O 1
ATOM 1775 N N . GLN A 1 233 ? -27.555 -15.429 19.822 1.00 78.94 233 GLN A N 1
ATOM 1776 C CA . GLN A 1 233 ? -27.524 -16.458 18.777 1.00 78.94 233 GLN A CA 1
ATOM 1777 C C . GLN A 1 233 ? -27.641 -15.889 17.354 1.00 78.94 233 GLN A C 1
ATOM 1779 O O . GLN A 1 233 ? -27.476 -16.638 16.396 1.00 78.94 233 GLN A O 1
ATOM 1784 N N . GLU A 1 234 ? -27.922 -14.594 17.214 1.00 79.88 234 GLU A N 1
ATOM 1785 C CA . GLU A 1 234 ? -28.126 -13.917 15.930 1.00 79.88 234 GLU A CA 1
ATOM 1786 C C . GLU A 1 234 ? -27.056 -12.835 15.759 1.00 79.88 234 GLU A C 1
ATOM 1788 O O . GLU A 1 234 ? -26.735 -12.173 16.744 1.00 79.88 234 GLU A O 1
ATOM 1793 N N . PRO A 1 235 ? -26.476 -12.625 14.570 1.00 78.38 235 PRO A N 1
ATOM 1794 C CA . PRO A 1 235 ? -25.557 -11.513 14.356 1.00 78.38 235 PRO A CA 1
ATOM 1795 C C . PRO A 1 235 ? -26.284 -10.157 14.500 1.00 78.38 235 PRO A C 1
ATOM 1797 O O . PRO A 1 235 ? -27.483 -10.062 14.233 1.00 78.38 235 PRO A O 1
ATOM 1800 N N . PRO A 1 236 ? -25.596 -9.081 14.925 1.00 84.62 236 PRO A N 1
ATOM 1801 C CA . PRO A 1 236 ? -26.155 -7.736 14.851 1.00 84.62 236 PRO A CA 1
ATOM 1802 C C . PRO A 1 236 ? -26.509 -7.360 13.403 1.00 84.62 236 PRO A C 1
ATOM 1804 O O . PRO A 1 236 ? -25.661 -7.414 12.516 1.00 84.62 236 PRO A O 1
ATOM 1807 N N . GLU A 1 237 ? -27.739 -6.906 13.167 1.00 82.50 237 GLU A N 1
ATOM 1808 C CA . GLU A 1 237 ? -28.225 -6.550 11.827 1.00 82.50 237 GLU A CA 1
ATOM 1809 C C . GLU A 1 237 ? -28.563 -5.065 11.718 1.00 82.50 237 GLU A C 1
ATOM 1811 O O . GLU A 1 237 ? -29.330 -4.508 12.513 1.00 82.50 237 GLU A O 1
ATOM 1816 N N . SER A 1 238 ? -27.983 -4.402 10.714 1.00 76.06 238 SER A N 1
ATOM 1817 C CA . SER A 1 238 ? -28.328 -3.019 10.380 1.00 76.06 238 SER A CA 1
ATOM 1818 C C . SER A 1 238 ? -29.742 -2.929 9.793 1.00 76.06 238 SER A C 1
ATOM 1820 O O . SER A 1 238 ? -30.262 -3.882 9.217 1.00 76.06 238 SER A O 1
ATOM 1822 N N . ALA A 1 239 ? -30.356 -1.742 9.850 1.00 64.38 239 ALA A N 1
ATOM 1823 C CA . ALA A 1 239 ? -31.692 -1.510 9.287 1.00 64.38 239 ALA A CA 1
ATOM 1824 C C . ALA A 1 239 ? -31.796 -1.784 7.767 1.00 64.38 239 ALA A C 1
ATOM 1826 O O . ALA A 1 239 ? -32.900 -1.893 7.242 1.00 64.38 239 ALA A O 1
ATOM 1827 N N . GLY A 1 240 ? -30.660 -1.887 7.065 1.00 66.69 240 GLY A N 1
ATOM 1828 C CA . GLY A 1 240 ? -30.583 -2.252 5.648 1.00 66.69 240 GLY A CA 1
ATOM 1829 C C . GLY A 1 240 ? -30.486 -3.757 5.378 1.00 66.69 240 GLY A C 1
ATOM 1830 O O . GLY A 1 240 ? -30.335 -4.129 4.221 1.00 66.69 240 GLY A O 1
ATOM 1831 N N . GLY A 1 241 ? -30.543 -4.607 6.411 1.00 75.44 241 GLY A N 1
ATOM 1832 C CA . GLY A 1 241 ? -30.390 -6.060 6.277 1.00 75.44 241 GLY A CA 1
ATOM 1833 C C . GLY A 1 241 ? -28.942 -6.519 6.090 1.00 75.44 241 GLY A C 1
ATOM 1834 O O . GLY A 1 241 ? -28.713 -7.644 5.662 1.00 75.44 241 GLY A O 1
ATOM 1835 N N . PHE A 1 242 ? -27.962 -5.657 6.382 1.00 83.81 242 PHE A N 1
ATOM 1836 C CA . PHE A 1 242 ? -26.552 -6.036 6.356 1.00 83.81 242 PHE A CA 1
ATOM 1837 C C . PHE A 1 242 ? -26.064 -6.379 7.754 1.00 83.81 242 PHE A C 1
ATOM 1839 O O . PHE A 1 242 ? -26.130 -5.543 8.666 1.00 83.81 242 PHE A O 1
ATOM 1846 N N . GLU A 1 243 ? -25.537 -7.588 7.885 1.00 89.56 243 GLU A N 1
ATOM 1847 C CA . GLU A 1 243 ? -24.960 -8.108 9.115 1.00 89.56 243 GLU A CA 1
ATOM 1848 C C . GLU A 1 243 ? -23.660 -7.371 9.467 1.00 89.56 243 GLU A C 1
ATOM 1850 O O . GLU A 1 243 ? -22.808 -7.094 8.614 1.00 89.56 243 GLU A O 1
ATOM 1855 N N . PHE A 1 244 ? -23.512 -7.065 10.751 1.00 94.25 244 PHE A N 1
ATOM 1856 C CA . PHE A 1 244 ? -22.224 -6.818 11.372 1.00 94.25 244 PHE A CA 1
ATOM 1857 C C . PHE A 1 244 ? -21.768 -8.127 12.007 1.00 94.25 244 PHE A C 1
ATOM 1859 O O . PHE A 1 244 ? -22.458 -8.658 12.870 1.00 94.25 244 PHE A O 1
ATOM 1866 N N . ALA A 1 245 ? -20.608 -8.636 11.611 1.00 94.06 245 ALA A N 1
ATOM 1867 C CA . ALA A 1 245 ? -19.979 -9.802 12.214 1.00 94.06 245 ALA A CA 1
ATOM 1868 C C . ALA A 1 245 ? -18.900 -9.331 13.204 1.00 94.06 245 ALA A C 1
ATOM 1870 O O . ALA A 1 245 ? -17.828 -8.905 12.759 1.00 94.06 245 ALA A O 1
ATOM 1871 N N . PRO A 1 246 ? -19.149 -9.365 14.529 1.00 95.56 246 PRO A N 1
ATOM 1872 C CA . PRO A 1 246 ? -18.126 -9.046 15.515 1.00 95.56 246 PRO A CA 1
ATOM 1873 C C . PRO A 1 246 ? -16.941 -10.009 15.414 1.00 95.56 246 PRO A C 1
ATOM 1875 O O . PRO A 1 246 ? -17.095 -11.167 15.023 1.00 95.56 246 PRO A O 1
ATOM 1878 N N . GLU A 1 247 ? -15.754 -9.547 15.802 1.00 96.19 247 GLU A N 1
ATOM 1879 C CA . GLU A 1 247 ? -14.607 -10.445 15.955 1.00 96.19 247 GLU A CA 1
ATOM 1880 C C . GLU A 1 247 ? -14.891 -11.527 17.005 1.00 96.19 247 GLU A C 1
ATOM 1882 O O . GLU A 1 247 ? -15.627 -11.308 17.964 1.00 96.19 247 GLU A O 1
ATOM 1887 N N . SER A 1 248 ? -14.254 -12.693 16.877 1.00 93.44 248 SER A N 1
ATOM 1888 C CA . SER A 1 248 ? -14.555 -13.866 17.718 1.00 93.44 248 SER A CA 1
ATOM 1889 C C . SER A 1 248 ? -14.323 -13.662 19.221 1.00 93.44 248 SER A C 1
ATOM 1891 O O . SER A 1 248 ? -14.771 -14.467 20.033 1.00 93.44 248 SER A O 1
ATOM 1893 N N . TRP A 1 249 ? -13.568 -12.629 19.597 1.00 92.94 249 TRP A N 1
ATOM 1894 C CA . TRP A 1 249 ? -13.297 -12.258 20.985 1.00 92.94 249 TRP A CA 1
ATOM 1895 C C . TRP A 1 249 ? -14.307 -11.242 21.546 1.00 92.94 249 TRP A C 1
ATOM 1897 O O . TRP A 1 249 ? -14.335 -11.022 22.756 1.00 92.94 249 TRP A O 1
ATOM 1907 N N . ILE A 1 250 ? -15.155 -10.653 20.698 1.00 94.44 250 ILE A N 1
ATOM 1908 C CA . ILE A 1 250 ? -16.236 -9.752 21.092 1.00 94.44 250 ILE A CA 1
ATOM 1909 C C . ILE A 1 250 ? -17.485 -10.582 21.384 1.00 94.44 250 ILE A C 1
ATOM 1911 O O . ILE A 1 250 ? -18.176 -11.053 20.481 1.00 94.44 250 ILE A O 1
ATOM 1915 N N . ASN A 1 251 ? -17.806 -10.734 22.667 1.00 93.38 251 ASN A N 1
ATOM 1916 C CA . ASN A 1 251 ? -19.106 -11.255 23.074 1.00 93.38 251 ASN A CA 1
ATOM 1917 C C . ASN A 1 251 ? -20.164 -10.131 23.103 1.00 93.38 251 ASN A C 1
ATOM 1919 O O . ASN A 1 251 ? -19.854 -8.941 22.983 1.00 93.38 251 ASN A O 1
ATOM 1923 N N . ARG A 1 252 ? -21.433 -10.510 23.283 1.00 93.19 252 ARG A N 1
ATOM 1924 C CA . ARG A 1 252 ? -22.556 -9.564 23.290 1.00 93.19 252 ARG A CA 1
ATOM 1925 C C . ARG A 1 252 ? -22.463 -8.523 24.405 1.00 93.19 252 ARG A C 1
ATOM 1927 O O . ARG A 1 252 ? -22.823 -7.371 24.177 1.00 93.19 252 ARG A O 1
ATOM 1934 N N . GLU A 1 253 ? -22.005 -8.905 25.593 1.00 94.62 253 GLU A N 1
ATOM 1935 C CA . GLU A 1 253 ? -21.836 -7.977 26.717 1.00 94.62 253 GLU A CA 1
ATOM 1936 C C . GLU A 1 253 ? -20.819 -6.886 26.361 1.00 94.62 253 GLU A C 1
ATOM 1938 O O . GLU A 1 253 ? -21.167 -5.707 26.357 1.00 94.62 253 GLU A O 1
ATOM 1943 N N . THR A 1 254 ? -19.618 -7.276 25.923 1.00 94.88 254 THR A N 1
ATOM 1944 C CA . THR A 1 254 ? -18.572 -6.354 25.459 1.00 94.88 254 THR A CA 1
ATOM 1945 C C . THR A 1 254 ? -19.067 -5.463 24.322 1.00 94.88 254 THR A C 1
ATOM 1947 O O . THR A 1 254 ? -18.843 -4.254 24.340 1.00 94.88 254 THR A O 1
ATOM 1950 N N . TYR A 1 255 ? -19.791 -6.028 23.354 1.00 95.56 255 TYR A N 1
ATOM 1951 C CA . TYR A 1 255 ? -20.387 -5.269 22.258 1.00 95.56 255 TYR A CA 1
ATOM 1952 C C . TYR A 1 255 ? -21.349 -4.184 22.753 1.00 95.56 255 TYR A C 1
ATOM 1954 O O . TYR A 1 255 ? -21.223 -3.018 22.380 1.00 95.56 255 TYR A O 1
ATOM 1962 N N . LEU A 1 256 ? -22.305 -4.542 23.614 1.00 95.50 256 LEU A N 1
ATOM 1963 C CA . LEU A 1 256 ? -23.292 -3.598 24.139 1.00 95.50 256 LEU A CA 1
ATOM 1964 C C . LEU A 1 256 ? -22.655 -2.521 25.017 1.00 95.50 256 LEU A C 1
ATOM 1966 O O . LEU A 1 256 ? -23.073 -1.364 24.952 1.00 95.50 256 LEU A O 1
ATOM 1970 N N . GLU A 1 257 ? -21.633 -2.874 25.791 1.00 95.94 257 GLU A N 1
ATOM 1971 C CA . GLU A 1 257 ? -20.866 -1.906 26.563 1.00 95.94 257 GLU A CA 1
ATOM 1972 C C . GLU A 1 257 ? -20.121 -0.905 25.675 1.00 95.94 257 GLU A C 1
ATOM 1974 O O . GLU A 1 257 ? -20.208 0.299 25.921 1.00 95.94 257 GLU A O 1
ATOM 1979 N N . MET A 1 258 ? -19.429 -1.372 24.626 1.00 95.88 258 MET A N 1
ATOM 1980 C CA . MET A 1 258 ? -18.761 -0.487 23.666 1.00 95.88 258 MET A CA 1
ATOM 1981 C C . MET A 1 258 ? -19.770 0.482 23.046 1.00 95.88 258 MET A C 1
ATOM 1983 O O . MET A 1 258 ? -19.548 1.692 23.080 1.00 95.88 258 MET A O 1
ATOM 1987 N N . ARG A 1 259 ? -20.916 -0.025 22.559 1.00 96.75 259 ARG A N 1
ATOM 1988 C CA . ARG A 1 259 ? -21.997 0.810 22.000 1.00 96.75 259 ARG A CA 1
ATOM 1989 C C . ARG A 1 259 ? -22.494 1.860 22.992 1.00 96.75 259 ARG A C 1
ATOM 1991 O O . ARG A 1 259 ? -22.732 3.000 22.600 1.00 96.75 259 ARG A O 1
ATOM 1998 N N . ALA A 1 260 ? -22.649 1.492 24.264 1.00 97.19 260 ALA A N 1
ATOM 1999 C CA . ALA A 1 260 ? -23.085 2.409 25.315 1.00 97.19 260 ALA A CA 1
ATOM 2000 C C . ALA A 1 260 ? -22.046 3.504 25.614 1.00 97.19 260 ALA A C 1
ATOM 2002 O O . ALA A 1 260 ? -22.426 4.633 25.920 1.00 97.19 260 ALA A O 1
ATOM 2003 N N . ARG A 1 261 ? -20.748 3.191 25.497 1.00 96.25 261 ARG A N 1
ATOM 2004 C CA . ARG A 1 261 ? -19.647 4.153 25.661 1.00 96.25 261 ARG A CA 1
ATOM 2005 C C . ARG A 1 261 ? -19.452 5.080 24.457 1.00 96.25 261 ARG A C 1
ATOM 2007 O O . ARG A 1 261 ? -18.777 6.093 24.615 1.00 96.25 261 ARG A O 1
ATOM 2014 N N . ALA A 1 262 ? -20.051 4.768 23.303 1.00 96.75 262 ALA A N 1
ATOM 2015 C CA . ALA A 1 262 ? -19.917 5.539 22.063 1.00 96.75 262 ALA A CA 1
ATOM 2016 C C . ALA A 1 262 ? -18.443 5.812 21.705 1.00 96.75 262 ALA A C 1
ATOM 2018 O O . ALA A 1 262 ? -18.045 6.940 21.415 1.00 96.75 262 ALA A O 1
ATOM 2019 N N . GLU A 1 263 ? -17.623 4.765 21.774 1.00 96.12 263 GLU A N 1
ATOM 2020 C CA . GLU A 1 263 ? -16.193 4.834 21.475 1.00 96.12 263 GLU A CA 1
ATOM 2021 C C . GLU A 1 263 ? -15.963 5.268 20.019 1.00 96.12 263 GLU A C 1
ATOM 2023 O O . GLU A 1 263 ? -16.629 4.732 19.130 1.00 96.12 263 GLU A O 1
ATOM 2028 N N . PRO A 1 264 ? -15.038 6.204 19.736 1.00 97.00 264 PRO A N 1
ATOM 2029 C CA . PRO A 1 264 ? -14.682 6.555 18.367 1.00 97.00 264 PRO A CA 1
ATOM 2030 C C . PRO A 1 264 ? -14.236 5.333 17.572 1.00 97.00 264 PRO A C 1
ATOM 2032 O O . PRO A 1 264 ? -13.425 4.530 18.036 1.00 97.00 264 PRO A O 1
ATOM 2035 N N . MET A 1 265 ? -14.764 5.219 16.361 1.00 97.06 265 MET A N 1
ATOM 2036 C CA . MET A 1 265 ? -14.600 4.060 15.503 1.00 97.06 265 MET A CA 1
ATOM 2037 C C . MET A 1 265 ? -14.047 4.498 14.148 1.00 97.06 265 MET A C 1
ATOM 2039 O O . MET A 1 265 ? -14.498 5.481 13.561 1.00 97.06 265 MET A O 1
ATOM 2043 N N . PHE A 1 266 ? -13.062 3.758 13.648 1.00 97.62 266 PHE A N 1
ATOM 2044 C CA . PHE A 1 266 ? -12.529 3.937 12.300 1.00 97.62 266 PHE A CA 1
ATOM 2045 C C . PHE A 1 266 ? -12.918 2.731 11.450 1.00 97.62 266 PHE A C 1
ATOM 2047 O O . PHE A 1 266 ? -12.395 1.638 11.667 1.00 97.62 266 PHE A O 1
ATOM 2054 N N . CYS A 1 267 ? -13.820 2.919 10.485 1.00 97.12 267 CYS A N 1
ATOM 2055 C CA . CYS A 1 267 ? -14.199 1.869 9.542 1.00 97.12 267 CYS A CA 1
ATOM 2056 C C . CYS A 1 267 ? -13.635 2.139 8.143 1.00 97.12 267 CYS A C 1
ATOM 2058 O O . CYS A 1 267 ? -13.716 3.257 7.646 1.00 97.12 267 CYS A O 1
ATOM 2060 N N . TYR A 1 268 ? -13.099 1.125 7.472 1.00 97.12 268 TYR A N 1
ATOM 2061 C CA . TYR A 1 268 ? -12.603 1.243 6.097 1.00 97.12 268 TYR A CA 1
ATOM 2062 C C . TYR A 1 268 ? -13.002 0.028 5.270 1.00 97.12 268 TYR A C 1
ATOM 2064 O O . TYR A 1 268 ? -13.141 -1.074 5.796 1.00 97.12 268 TYR A O 1
ATOM 2072 N N . VAL A 1 269 ? -13.178 0.218 3.964 1.00 96.81 269 VAL A N 1
ATOM 2073 C CA . VAL A 1 269 ? -13.478 -0.876 3.032 1.00 96.81 269 VAL A CA 1
ATOM 2074 C C . VAL A 1 269 ? -12.304 -1.857 3.014 1.00 96.81 269 VAL A C 1
ATOM 2076 O O . VAL A 1 269 ? -11.202 -1.478 2.637 1.00 96.81 269 VAL A O 1
ATOM 2079 N N . GLN A 1 270 ? -12.531 -3.108 3.411 1.00 95.19 270 GLN A N 1
ATOM 2080 C CA . GLN A 1 270 ? -11.508 -4.171 3.429 1.00 95.19 270 GLN A CA 1
ATOM 2081 C C . GLN A 1 270 ? -11.739 -5.240 2.344 1.00 95.19 270 GLN A C 1
ATOM 2083 O O . GLN A 1 270 ? -11.061 -6.262 2.305 1.00 95.19 270 GLN A O 1
ATOM 2088 N N . GLY A 1 271 ? -12.746 -5.038 1.494 1.00 94.50 271 GLY A N 1
ATOM 2089 C CA . GLY A 1 271 ? -13.178 -5.991 0.478 1.00 94.50 271 GLY A CA 1
ATOM 2090 C C . GLY A 1 271 ? -14.133 -5.345 -0.521 1.00 94.50 271 GLY A C 1
ATOM 2091 O O . GLY A 1 271 ? -14.319 -4.130 -0.514 1.00 94.50 271 GLY A O 1
ATOM 2092 N N . MET A 1 272 ? -14.772 -6.147 -1.367 1.00 93.81 272 MET A N 1
ATOM 2093 C CA . MET A 1 272 ? -15.757 -5.629 -2.325 1.00 93.81 272 MET A CA 1
ATOM 2094 C C . MET A 1 272 ? -17.082 -5.218 -1.666 1.00 93.81 272 MET A C 1
ATOM 2096 O O . MET A 1 272 ? -17.755 -4.334 -2.175 1.00 93.81 272 MET A O 1
ATOM 2100 N N . GLU A 1 273 ? -17.430 -5.828 -0.532 1.00 93.50 273 GLU A N 1
ATOM 2101 C CA . GLU A 1 273 ? -18.757 -5.706 0.099 1.00 93.50 273 GLU A CA 1
ATOM 2102 C C . GLU A 1 273 ? -18.658 -5.645 1.632 1.00 93.50 273 GLU A C 1
ATOM 2104 O O . GLU A 1 273 ? -19.565 -6.050 2.357 1.00 93.50 273 GLU A O 1
ATOM 2109 N N . SER A 1 274 ? -17.507 -5.214 2.161 1.00 94.62 274 SER A N 1
ATOM 2110 C CA . SER A 1 274 ? -17.245 -5.269 3.600 1.00 94.62 274 SER A CA 1
ATOM 2111 C C . SER A 1 274 ? -16.363 -4.134 4.111 1.00 94.62 274 SER A C 1
ATOM 2113 O O . SER A 1 274 ? -15.326 -3.833 3.512 1.00 94.62 274 SER A O 1
ATOM 2115 N N . LEU A 1 275 ? -16.720 -3.572 5.266 1.00 95.81 275 LEU A N 1
ATOM 2116 C CA . LEU A 1 275 ? -15.897 -2.651 6.052 1.00 95.81 275 LEU A CA 1
ATOM 2117 C C . LEU A 1 275 ? -15.228 -3.404 7.208 1.00 95.81 275 LEU A C 1
ATOM 2119 O O . LEU A 1 275 ? -15.887 -4.201 7.868 1.00 95.81 275 LEU A O 1
ATOM 2123 N N . ALA A 1 276 ? -13.948 -3.157 7.482 1.00 97.56 276 ALA A N 1
ATOM 2124 C CA . ALA A 1 276 ? -13.333 -3.461 8.776 1.00 97.56 276 ALA A CA 1
ATOM 2125 C C . ALA A 1 276 ? -13.557 -2.272 9.701 1.00 97.56 276 ALA A C 1
ATOM 2127 O O . ALA A 1 276 ? -13.285 -1.150 9.287 1.00 97.56 276 ALA A O 1
ATOM 2128 N N . CYS A 1 277 ? -13.988 -2.510 10.938 1.00 97.69 277 CYS A N 1
ATOM 2129 C CA . CYS A 1 277 ? -14.156 -1.454 11.934 1.00 97.69 277 CYS A CA 1
ATOM 2130 C C . CYS A 1 277 ? -13.177 -1.633 13.091 1.00 97.69 277 CYS A C 1
ATOM 2132 O O . CYS A 1 277 ? -13.042 -2.734 13.631 1.00 97.69 277 CYS A O 1
ATOM 2134 N N . LEU A 1 278 ? -12.496 -0.548 13.453 1.00 98.12 278 LEU A N 1
ATOM 2135 C CA . LEU A 1 278 ? -11.461 -0.501 14.478 1.00 98.12 278 LEU A CA 1
ATOM 2136 C C . LEU A 1 278 ? -11.875 0.411 15.633 1.00 98.12 278 LEU A C 1
ATOM 2138 O O . LEU A 1 278 ? -12.479 1.459 15.400 1.00 98.12 278 LEU A O 1
ATOM 2142 N N . VAL A 1 279 ? -11.458 0.064 16.848 1.00 97.25 279 VAL A N 1
ATOM 2143 C CA . VAL A 1 279 ? -11.531 0.937 18.032 1.00 97.25 279 VAL A CA 1
ATOM 2144 C C . VAL A 1 279 ? -10.181 0.997 18.736 1.00 97.25 279 VAL A C 1
ATOM 2146 O O . VAL A 1 279 ? -9.282 0.193 18.478 1.00 97.25 279 VAL A O 1
ATOM 2149 N N . GLU A 1 280 ? -10.022 1.967 19.629 1.00 96.38 280 GLU A N 1
ATOM 2150 C CA . GLU A 1 280 ? -8.833 2.078 20.466 1.00 96.38 280 GLU A CA 1
ATOM 2151 C C . GLU A 1 280 ? -8.854 1.065 21.616 1.00 96.38 280 GLU A C 1
ATOM 2153 O O . GLU A 1 280 ? -9.778 1.051 22.423 1.00 96.38 280 GLU A O 1
ATOM 2158 N N . ASN A 1 281 ? -7.768 0.304 21.769 1.00 92.81 281 ASN A N 1
ATOM 2159 C CA . ASN A 1 281 ? -7.495 -0.479 22.972 1.00 92.81 281 ASN A CA 1
ATOM 2160 C C . ASN A 1 281 ? -6.101 -0.118 23.513 1.00 92.81 281 ASN A C 1
ATOM 2162 O O . ASN A 1 281 ? -5.057 -0.493 22.967 1.00 92.81 281 ASN A O 1
ATOM 2166 N N . GLY A 1 282 ? -6.076 0.697 24.571 1.00 90.06 282 GLY A N 1
ATOM 2167 C CA . GLY A 1 282 ? -4.843 1.242 25.139 1.00 90.06 282 GLY A CA 1
ATOM 2168 C C . GLY A 1 282 ? -4.079 2.126 24.144 1.00 90.06 282 GLY A C 1
ATOM 2169 O O . GLY A 1 282 ? -4.508 3.244 23.841 1.00 90.06 282 GLY A O 1
ATOM 2170 N N . ASN A 1 283 ? -2.933 1.624 23.668 1.00 89.19 283 ASN A N 1
ATOM 2171 C CA . ASN A 1 283 ? -2.038 2.296 22.713 1.00 89.19 283 ASN A CA 1
ATOM 2172 C C . ASN A 1 283 ? -2.097 1.693 21.299 1.00 89.19 283 ASN A C 1
ATOM 2174 O O . ASN A 1 283 ? -1.267 2.033 20.459 1.00 89.19 283 ASN A O 1
ATOM 2178 N N . ARG A 1 284 ? -3.032 0.777 21.033 1.00 94.88 284 ARG A N 1
ATOM 2179 C CA . ARG A 1 284 ? -3.199 0.122 19.730 1.00 94.88 284 ARG A CA 1
ATOM 2180 C C . ARG A 1 284 ? -4.618 0.326 19.217 1.00 94.88 284 ARG A C 1
ATOM 2182 O O . ARG A 1 284 ? -5.499 0.737 19.971 1.00 94.88 284 ARG A O 1
ATOM 2189 N N . LEU A 1 285 ? -4.818 0.034 17.936 1.00 97.44 285 LEU A N 1
ATOM 2190 C CA . LEU A 1 285 ? -6.155 -0.174 17.399 1.00 97.44 285 LEU A CA 1
ATOM 2191 C C . LEU A 1 285 ? -6.416 -1.668 17.271 1.00 97.44 285 LEU A C 1
ATOM 2193 O O . LEU A 1 285 ? -5.515 -2.434 16.919 1.00 97.44 285 LEU A O 1
ATOM 2197 N N . GLU A 1 286 ? -7.650 -2.059 17.545 1.00 97.44 286 GLU A N 1
ATOM 2198 C CA . GLU A 1 286 ? -8.118 -3.429 17.404 1.00 97.44 286 GLU A CA 1
ATOM 2199 C C . GLU A 1 286 ? -9.342 -3.460 16.507 1.00 97.44 286 GLU A C 1
ATOM 2201 O O . GLU A 1 286 ? -10.232 -2.614 16.608 1.00 97.44 286 GLU A O 1
ATOM 2206 N N . LYS A 1 287 ? -9.379 -4.452 15.619 1.00 97.94 287 LYS A N 1
ATOM 2207 C CA . LYS A 1 287 ? -10.557 -4.733 14.811 1.00 97.94 287 LYS A CA 1
ATOM 2208 C C . LYS A 1 287 ? -11.637 -5.311 15.715 1.00 97.94 287 LYS A C 1
ATOM 2210 O O . LYS A 1 287 ? -11.364 -6.243 16.461 1.00 97.94 287 LYS A O 1
ATOM 2215 N N . ILE A 1 288 ? -12.839 -4.755 15.641 1.00 97.44 288 ILE A N 1
ATOM 2216 C CA . ILE A 1 288 ? -13.997 -5.191 16.437 1.00 97.44 288 ILE A CA 1
ATOM 2217 C C . ILE A 1 288 ? -15.021 -5.965 15.617 1.00 97.44 288 ILE A C 1
ATOM 2219 O O . ILE A 1 288 ? -15.886 -6.628 16.183 1.00 97.44 288 ILE A O 1
ATOM 2223 N N . GLY A 1 289 ? -14.927 -5.897 14.291 1.00 96.62 289 GLY A N 1
ATOM 2224 C CA . GLY A 1 289 ? -15.761 -6.693 13.410 1.00 96.62 289 GLY A CA 1
ATOM 2225 C C . GLY A 1 289 ? -15.752 -6.221 11.968 1.00 96.62 289 GLY A C 1
ATOM 2226 O O . GLY A 1 289 ? -14.939 -5.385 11.549 1.00 96.62 289 GLY A O 1
ATOM 2227 N N . VAL A 1 290 ? -16.677 -6.804 11.215 1.00 96.19 290 VAL A N 1
ATOM 2228 C CA . VAL A 1 290 ? -16.878 -6.585 9.789 1.00 96.19 290 VAL A CA 1
ATOM 2229 C C . VAL A 1 290 ? -18.323 -6.190 9.526 1.00 96.19 290 VAL A C 1
ATOM 2231 O O . VAL A 1 290 ? -19.224 -6.942 9.871 1.00 96.19 290 VAL A O 1
ATOM 2234 N N . GLN A 1 291 ? -18.549 -5.045 8.885 1.00 93.94 291 GLN A N 1
ATOM 2235 C CA . GLN A 1 291 ? -19.879 -4.637 8.421 1.00 93.94 291 GLN A CA 1
ATOM 2236 C C . GLN A 1 291 ? -20.020 -4.974 6.939 1.00 93.94 291 GLN A C 1
ATOM 2238 O O . GLN A 1 291 ? -19.246 -4.461 6.131 1.00 93.94 291 GLN A O 1
ATOM 2243 N N . ALA A 1 292 ? -21.007 -5.790 6.570 1.00 91.19 292 ALA A N 1
ATOM 2244 C CA . ALA A 1 292 ? -21.363 -5.977 5.165 1.00 91.19 292 ALA A CA 1
ATOM 2245 C C . ALA A 1 292 ? -22.059 -4.724 4.597 1.00 91.19 292 ALA A C 1
ATOM 2247 O O . ALA A 1 292 ? -22.686 -3.966 5.342 1.00 91.19 292 ALA A O 1
ATOM 2248 N N . PHE A 1 293 ? -21.972 -4.508 3.287 1.00 86.75 293 PHE A N 1
ATOM 2249 C CA . PHE A 1 293 ? -22.751 -3.500 2.558 1.00 86.75 293 PHE A CA 1
ATOM 2250 C C . PHE A 1 293 ? -23.030 -3.974 1.120 1.00 86.75 293 PHE A C 1
ATOM 2252 O O . PHE A 1 293 ? -22.402 -4.920 0.653 1.00 86.75 293 PHE A O 1
ATOM 2259 N N . ALA A 1 294 ? -23.964 -3.331 0.409 1.00 78.69 294 ALA A N 1
ATOM 2260 C CA . ALA A 1 294 ? -24.226 -3.646 -1.000 1.00 78.69 294 ALA A CA 1
ATOM 2261 C C . ALA A 1 294 ? -23.066 -3.194 -1.899 1.00 78.69 294 ALA A C 1
ATOM 2263 O O . ALA A 1 294 ? -22.778 -1.996 -1.954 1.00 78.69 294 ALA A O 1
ATOM 2264 N N . GLY A 1 295 ? -22.438 -4.146 -2.592 1.00 60.88 295 GLY A N 1
ATOM 2265 C CA . GLY A 1 295 ? -21.460 -3.873 -3.650 1.00 60.88 295 GLY A CA 1
ATOM 2266 C C . GLY A 1 295 ? -22.041 -3.188 -4.882 1.00 60.88 295 GLY A C 1
ATOM 2267 O O . GLY A 1 295 ? -23.284 -3.118 -5.025 1.00 60.88 295 GLY A O 1
#

Secondary structure (DSSP, 8-state):
--PPPPPP--------------------PPP-------S----EEEEEEEEE-SS-EEEEETT-TTSPPEEEEE-HHHHHHHHTTS-S---TT--EEEEEEEEEEEPPSS-BSTTS-BS-EEEEEEEEEEEE----TT-B--EEEEEEE-GGG-EEEEEEEEEBSSGGG-EEEEEEE-TTS-EEEEEEEEGGGSTTTSS--SHHHHHHHHHHHHHHHTT--BGGGSPP--STTS--B-TTSPBEEE-TT--HHHHHHHHHHT-BEEEEE-SSSEEEEEEEETTEEEEEEEEE---